Protein AF-A0A954H4N7-F1 (afdb_monomer_lite)

Secondary structure (DSSP, 8-state):
----PPP---HHHHIIIIIHHHH--EEE-S----B-TTT-PBP-EEEETTTTEEEE-GGGTT-TTHHHHHIIIIIIIIIIIHHHHHHHHHHHSSS--TTSTT-HHHHHHHHHHHHHHHHHHHS-HHHHHHHHHHHHT--TTS-EEE-SSEEEEEEETTEEEEEEESSHHHHHHHHHHHHGGGTTT--HHHHHHHHHTSTTEEE-TTS--------------PPP-----------PPPP------------------------

Radius of gyration: 26.86 Å; chains: 1; bounding box: 73×82×56 Å

Sequence (263 aa):
MAGFEAPNDSFDSVYEHLIYPEYEIDLIEDEDLGYDSESGEKIFGRYDPTANEAFIDPCLRNDPRRTFTLWHEVGGHGILQGEHLRQQLAKNGSVSTTATALTPQTEDILEKQANLFAGHAAAPRWLVEGSIQKTFGLSRWQPYQFTGPGRYTFALKSGTLFHYCDTFSEVCLRIAQYIRWRFGQLSFEALSYQVAQSRMVIDMTERPAAPSLLRTEAKANKPVRVGQSVRRVDRSHPSMSASRDRLGVLVPELATTAGYDCN

Structure (mmCIF, N/CA/C/O backbone):
data_AF-A0A954H4N7-F1
#
_entry.id   AF-A0A954H4N7-F1
#
loop_
_atom_site.group_PDB
_atom_site.id
_atom_site.type_symbol
_atom_site.label_atom_id
_atom_site.label_alt_id
_atom_site.label_comp_id
_atom_site.label_asym_id
_atom_site.label_entity_id
_atom_site.label_seq_id
_atom_site.pdbx_PDB_ins_code
_atom_site.Cartn_x
_atom_site.Cartn_y
_atom_site.Cartn_z
_atom_site.occupancy
_atom_site.B_iso_or_equiv
_atom_site.auth_seq_id
_atom_site.auth_comp_id
_atom_site.auth_asym_id
_atom_site.auth_atom_id
_atom_site.pdbx_PDB_model_num
ATOM 1 N N . MET A 1 1 ? -22.468 -30.999 -1.957 1.00 36.84 1 MET A N 1
ATOM 2 C CA . MET A 1 1 ? -22.253 -29.540 -1.991 1.00 36.84 1 MET A CA 1
ATOM 3 C C . MET A 1 1 ? -20.770 -29.338 -2.213 1.00 36.84 1 MET A C 1
ATOM 5 O O . MET A 1 1 ? -20.008 -29.700 -1.328 1.00 36.84 1 MET A O 1
ATOM 9 N N . ALA A 1 2 ? -20.361 -28.909 -3.407 1.00 37.00 2 ALA A N 1
ATOM 10 C CA . ALA A 1 2 ? -18.973 -28.521 -3.633 1.00 37.00 2 ALA A CA 1
ATOM 11 C C . ALA A 1 2 ? -18.707 -27.290 -2.761 1.00 37.00 2 ALA A C 1
ATOM 13 O O . ALA A 1 2 ? -19.474 -26.327 -2.824 1.00 37.00 2 ALA A O 1
ATOM 14 N N . GLY A 1 3 ? -17.715 -27.376 -1.877 1.00 35.91 3 GLY A N 1
ATOM 15 C CA . GLY A 1 3 ? -17.281 -26.233 -1.089 1.00 35.91 3 GLY A CA 1
ATOM 16 C C . GLY A 1 3 ? -16.828 -25.154 -2.056 1.00 35.91 3 GLY A C 1
ATOM 17 O O . GLY A 1 3 ? -15.909 -25.377 -2.835 1.00 35.91 3 GLY A O 1
ATOM 18 N N . PHE A 1 4 ? -17.518 -24.019 -2.053 1.00 34.78 4 PHE A N 1
ATOM 19 C CA . PHE A 1 4 ? -17.018 -22.813 -2.689 1.00 34.78 4 PHE A CA 1
ATOM 20 C C . PHE A 1 4 ? -15.856 -22.355 -1.804 1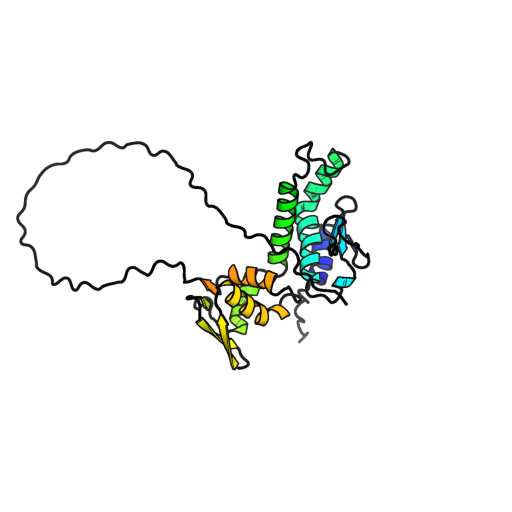.00 34.78 4 PHE A C 1
ATOM 22 O O . PHE A 1 4 ? -16.066 -21.661 -0.809 1.00 34.78 4 PHE A O 1
ATOM 29 N N . GLU A 1 5 ? -14.653 -22.866 -2.072 1.00 43.75 5 GLU A N 1
ATOM 30 C CA . GLU A 1 5 ? -13.442 -22.246 -1.551 1.00 43.75 5 GLU A CA 1
ATOM 31 C C . GLU A 1 5 ? -13.477 -20.820 -2.079 1.00 43.75 5 GLU A C 1
ATOM 33 O O . GLU A 1 5 ? -13.566 -20.601 -3.289 1.00 43.75 5 GLU A O 1
ATOM 38 N N . ALA A 1 6 ? -13.568 -19.851 -1.163 1.00 45.84 6 ALA A N 1
ATOM 39 C CA . ALA A 1 6 ? -13.463 -18.461 -1.558 1.00 45.84 6 ALA A CA 1
ATOM 40 C C . ALA A 1 6 ? -12.172 -18.356 -2.379 1.00 45.84 6 ALA A C 1
ATOM 42 O O . ALA A 1 6 ? -11.153 -18.869 -1.901 1.00 45.84 6 ALA A O 1
ATOM 43 N N . PRO A 1 7 ? -12.217 -17.796 -3.604 1.00 53.09 7 PRO A N 1
ATOM 44 C CA . PRO A 1 7 ? -11.003 -17.587 -4.370 1.00 53.09 7 PRO A CA 1
ATOM 45 C C . PRO A 1 7 ? -9.993 -16.935 -3.433 1.00 53.09 7 PRO A C 1
ATOM 47 O O . PRO A 1 7 ? -10.340 -16.045 -2.652 1.00 53.09 7 PRO A O 1
ATOM 50 N N . ASN A 1 8 ? -8.778 -17.477 -3.413 1.00 60.84 8 ASN A N 1
ATOM 51 C CA . ASN A 1 8 ? -7.696 -16.853 -2.678 1.00 60.84 8 ASN A CA 1
ATOM 52 C C . ASN A 1 8 ? -7.532 -15.480 -3.336 1.00 60.84 8 ASN A C 1
ATOM 54 O O . ASN A 1 8 ? -6.970 -15.388 -4.425 1.00 60.84 8 ASN A O 1
ATOM 58 N N . ASP A 1 9 ? -8.099 -14.436 -2.727 1.00 68.31 9 ASP A N 1
ATOM 59 C CA . ASP A 1 9 ? -8.024 -13.041 -3.176 1.00 68.31 9 ASP A CA 1
ATOM 60 C C . ASP A 1 9 ? -6.592 -12.500 -2.947 1.00 68.31 9 ASP A C 1
ATOM 62 O O . ASP A 1 9 ? -6.389 -11.402 -2.427 1.00 68.31 9 ASP A O 1
ATOM 66 N N . SER A 1 10 ? -5.573 -13.317 -3.237 1.00 85.62 10 SER A N 1
ATOM 67 C CA . SER A 1 10 ? -4.166 -12.949 -3.174 1.00 85.62 10 SER A CA 1
ATOM 68 C C . SER A 1 10 ? -3.783 -12.165 -4.422 1.00 85.62 10 SER A C 1
ATOM 70 O O . SER A 1 10 ? -4.409 -12.297 -5.478 1.00 85.62 10 SER A O 1
ATOM 72 N N . PHE A 1 11 ? -2.717 -11.370 -4.306 1.00 89.94 11 PHE A N 1
ATOM 73 C CA . PHE A 1 11 ? -2.114 -10.723 -5.467 1.00 89.94 11 PHE A CA 1
ATOM 74 C C . PHE A 1 11 ? -1.808 -11.749 -6.564 1.00 89.94 11 PHE A C 1
ATOM 76 O O . PHE A 1 11 ? -2.185 -11.519 -7.702 1.00 89.94 11 PHE A O 1
ATOM 83 N N . ASP A 1 12 ? -1.213 -12.894 -6.214 1.00 91.81 12 ASP A N 1
ATOM 84 C CA . ASP A 1 12 ? -0.779 -13.905 -7.190 1.00 91.81 12 ASP A CA 1
ATOM 85 C C . ASP A 1 12 ? -1.956 -14.417 -8.046 1.00 91.81 12 ASP A C 1
ATOM 87 O O . ASP A 1 12 ? -1.849 -14.539 -9.262 1.00 91.81 12 ASP A O 1
ATOM 91 N N . SER A 1 13 ? -3.125 -14.625 -7.429 1.00 90.75 13 SER A N 1
ATOM 92 C CA . SER A 1 13 ? -4.346 -15.026 -8.137 1.00 90.75 13 SER A CA 1
ATOM 93 C C . SER A 1 13 ? -4.826 -13.945 -9.110 1.00 90.75 13 SER A C 1
ATOM 95 O O . SER A 1 13 ? -5.148 -14.240 -10.262 1.00 90.75 13 SER A O 1
ATOM 97 N N . VAL A 1 14 ? -4.844 -12.683 -8.668 1.00 91.75 14 VAL A N 1
ATOM 98 C CA . VAL A 1 14 ? -5.217 -11.537 -9.513 1.00 91.75 14 VAL A CA 1
ATOM 99 C C . VAL A 1 14 ? -4.209 -11.339 -10.644 1.00 91.75 14 VAL A C 1
ATOM 101 O O . VAL A 1 14 ? -4.604 -11.062 -11.777 1.00 91.75 14 VAL A O 1
ATOM 104 N N . TYR A 1 15 ? -2.924 -11.518 -10.357 1.00 95.25 15 TYR A N 1
ATOM 105 C CA . TYR A 1 15 ? -1.856 -11.404 -11.331 1.00 95.25 15 TYR A CA 1
ATOM 106 C C . TYR A 1 15 ? -2.015 -12.436 -12.446 1.00 95.25 15 TYR A C 1
ATOM 108 O O . TYR A 1 15 ? -2.178 -12.043 -13.599 1.00 95.25 15 TYR A O 1
ATOM 116 N N . GLU A 1 16 ? -2.079 -13.726 -12.111 1.00 95.50 16 GLU A N 1
ATOM 117 C CA . GLU A 1 16 ? -2.137 -14.789 -13.121 1.00 95.50 16 GLU A CA 1
ATOM 118 C C . GLU A 1 16 ? -3.414 -14.761 -13.968 1.00 95.50 16 GLU A C 1
ATOM 120 O O . GLU A 1 16 ? -3.373 -15.048 -15.163 1.00 95.50 16 GLU A O 1
ATOM 125 N N . HIS A 1 17 ? -4.560 -14.416 -13.374 1.00 94.94 17 HIS A N 1
ATOM 126 C CA . HIS A 1 17 ? -5.847 -14.546 -14.062 1.00 94.94 17 HIS A CA 1
ATOM 127 C C . HIS A 1 17 ? -6.339 -13.258 -14.722 1.00 94.94 17 HIS A C 1
ATOM 129 O O . HIS A 1 17 ? -7.196 -13.334 -15.603 1.00 94.94 17 HIS A O 1
ATOM 135 N N . LEU A 1 18 ? -5.868 -12.089 -14.277 1.00 94.56 18 LEU A N 1
ATOM 136 C CA . LEU A 1 18 ? -6.381 -10.796 -14.741 1.00 94.56 18 LEU A CA 1
ATOM 137 C C . LEU A 1 18 ? -5.286 -9.884 -15.286 1.00 94.56 18 LEU A C 1
ATOM 139 O O . LEU A 1 18 ? -5.500 -9.259 -16.319 1.00 94.56 18 LEU A O 1
ATOM 143 N N . ILE A 1 19 ? -4.140 -9.781 -14.608 1.00 95.88 19 ILE A N 1
ATOM 144 C CA . ILE A 1 19 ? -3.098 -8.826 -15.008 1.00 95.88 19 ILE A CA 1
ATOM 145 C C . ILE A 1 19 ? -2.248 -9.394 -16.141 1.00 95.88 19 ILE A C 1
ATOM 147 O O . ILE A 1 19 ? -2.176 -8.786 -17.204 1.00 95.88 19 ILE A O 1
ATOM 151 N N . TYR A 1 20 ? -1.614 -10.548 -15.933 1.00 97.50 20 TYR A N 1
ATOM 152 C CA . TYR A 1 20 ? -0.688 -11.120 -16.906 1.00 97.50 20 TYR A CA 1
ATOM 153 C C . TYR A 1 20 ? -1.329 -11.340 -18.287 1.00 97.50 20 TYR A C 1
ATOM 155 O O . TYR A 1 20 ? -0.743 -10.889 -19.268 1.00 97.50 20 TYR A O 1
ATOM 163 N N . PRO A 1 21 ? -2.550 -11.908 -18.407 1.00 97.81 21 PRO A N 1
ATOM 164 C CA . PRO A 1 21 ? -3.166 -12.133 -19.716 1.00 97.81 21 PRO A CA 1
ATOM 165 C C . PRO A 1 21 ? -3.489 -10.857 -20.505 1.00 97.81 21 PRO A C 1
ATOM 167 O O . PRO A 1 21 ? -3.634 -10.928 -21.721 1.00 97.81 21 PRO A O 1
ATOM 170 N N . GLU A 1 22 ? -3.661 -9.720 -19.826 1.00 97.31 22 GLU A N 1
ATOM 171 C CA . GLU A 1 22 ? -4.039 -8.445 -20.452 1.00 97.31 22 GLU A CA 1
ATOM 172 C C . GLU A 1 22 ? -2.825 -7.544 -20.708 1.00 97.31 22 GLU A C 1
ATOM 174 O O . GLU A 1 22 ? -2.752 -6.875 -21.736 1.00 97.31 22 GLU A O 1
ATOM 179 N N . TYR A 1 23 ? -1.885 -7.497 -19.761 1.00 96.88 23 TYR A N 1
ATOM 180 C CA . TYR A 1 23 ? -0.779 -6.538 -19.771 1.00 96.88 23 TYR A CA 1
ATOM 181 C C . TYR A 1 23 ? 0.577 -7.160 -20.107 1.00 96.88 23 TYR A C 1
ATOM 183 O O . TYR A 1 23 ? 1.519 -6.405 -20.349 1.00 96.88 23 TYR A O 1
ATOM 191 N N . GLU A 1 24 ? 0.682 -8.495 -20.088 1.00 97.50 24 GLU A N 1
ATOM 192 C CA . GLU A 1 24 ? 1.904 -9.256 -20.390 1.00 97.50 24 GLU A CA 1
ATOM 193 C C . GLU A 1 24 ? 3.129 -8.745 -19.603 1.00 97.50 24 GLU A C 1
ATOM 195 O O . GLU A 1 24 ? 4.234 -8.666 -20.133 1.00 97.50 24 GLU A O 1
ATOM 200 N N . ILE A 1 25 ? 2.918 -8.317 -18.348 1.00 97.75 25 ILE A N 1
ATOM 201 C CA . ILE A 1 25 ? 3.989 -7.850 -17.456 1.00 97.75 25 ILE A CA 1
ATOM 202 C C . ILE A 1 25 ? 4.613 -9.069 -16.789 1.00 97.75 25 ILE A C 1
ATOM 204 O O . ILE A 1 25 ? 3.963 -9.685 -15.942 1.00 97.75 25 ILE A O 1
ATOM 208 N N . ASP A 1 26 ? 5.851 -9.403 -17.129 1.00 98.12 26 ASP A N 1
ATOM 209 C CA . ASP A 1 26 ? 6.570 -10.522 -16.520 1.00 98.12 26 ASP A CA 1
ATOM 210 C C . ASP A 1 26 ? 6.996 -10.168 -15.083 1.00 98.12 26 ASP A C 1
ATOM 212 O O . ASP A 1 26 ? 7.524 -9.088 -14.824 1.00 98.12 26 ASP A O 1
ATOM 216 N N . LEU A 1 27 ? 6.732 -11.063 -14.125 1.00 97.75 27 LEU A N 1
ATOM 217 C CA . LEU A 1 27 ? 7.062 -10.878 -12.709 1.00 97.75 27 LEU A CA 1
ATOM 218 C C . LEU A 1 27 ? 8.253 -11.761 -12.311 1.00 97.75 27 LEU A C 1
ATOM 220 O O . LEU A 1 27 ? 8.182 -12.986 -12.402 1.00 97.75 27 LEU A O 1
ATOM 224 N N . ILE A 1 28 ? 9.327 -11.139 -11.822 1.00 97.69 28 ILE A N 1
ATOM 225 C CA . ILE A 1 28 ? 10.598 -11.787 -11.474 1.00 97.69 28 ILE A CA 1
ATOM 226 C C . ILE A 1 28 ? 10.898 -11.548 -9.986 1.00 97.69 28 ILE A C 1
ATOM 228 O O . ILE A 1 28 ? 11.205 -10.433 -9.582 1.00 97.69 28 ILE A O 1
ATOM 232 N N . GLU A 1 29 ? 10.828 -12.588 -9.150 1.00 95.56 29 GLU A N 1
ATOM 233 C CA . GLU A 1 29 ? 10.941 -12.455 -7.676 1.00 95.56 29 GLU A CA 1
ATOM 234 C C . GLU A 1 29 ? 12.269 -12.949 -7.071 1.00 95.56 29 GLU A C 1
ATOM 236 O O . GLU A 1 29 ? 12.441 -12.969 -5.851 1.00 95.56 29 GLU A O 1
ATOM 241 N N . ASP A 1 30 ? 13.202 -13.383 -7.918 1.00 91.94 30 ASP A N 1
ATOM 242 C CA . ASP A 1 30 ? 14.422 -14.087 -7.501 1.00 91.94 30 ASP A CA 1
ATOM 243 C C . ASP A 1 30 ? 15.708 -13.303 -7.813 1.00 91.94 30 ASP A C 1
ATOM 245 O O . ASP A 1 30 ? 16.804 -13.868 -7.815 1.00 91.94 30 ASP A O 1
ATOM 249 N N . GLU A 1 31 ? 15.589 -11.996 -8.061 1.00 92.75 31 GLU A N 1
ATOM 250 C CA . GLU A 1 31 ? 16.713 -11.104 -8.355 1.00 92.75 31 GLU A CA 1
ATOM 251 C C . GLU A 1 31 ? 17.039 -10.220 -7.147 1.00 92.75 31 GLU A C 1
ATOM 253 O O . GLU A 1 31 ? 16.190 -9.474 -6.667 1.00 92.75 31 GLU A O 1
ATOM 258 N N . ASP A 1 32 ? 18.281 -10.287 -6.657 1.00 95.69 32 ASP A N 1
ATOM 259 C CA . ASP A 1 32 ? 18.777 -9.333 -5.662 1.00 95.69 32 ASP A CA 1
ATOM 260 C C . ASP A 1 32 ? 18.955 -7.963 -6.325 1.00 95.69 32 ASP A C 1
ATOM 262 O O . ASP A 1 32 ? 19.851 -7.769 -7.151 1.00 95.69 32 ASP A O 1
ATOM 266 N N . LEU A 1 33 ? 18.104 -7.012 -5.944 1.00 93.56 33 LEU A N 1
ATOM 267 C CA . LEU A 1 33 ? 18.090 -5.668 -6.521 1.00 93.56 33 LEU A CA 1
ATOM 268 C C . LEU A 1 33 ? 19.167 -4.752 -5.925 1.00 93.56 33 LEU A C 1
ATOM 270 O O . LEU A 1 33 ? 19.338 -3.618 -6.372 1.00 93.56 33 LEU A O 1
ATOM 274 N N . GLY A 1 34 ? 19.921 -5.239 -4.937 1.00 95.06 34 GLY A N 1
ATOM 275 C CA . GLY A 1 34 ? 20.982 -4.489 -4.284 1.00 95.06 34 GLY A CA 1
ATOM 276 C C . GLY A 1 34 ? 20.459 -3.354 -3.405 1.00 95.06 34 GLY A C 1
ATOM 277 O O . GLY A 1 34 ? 19.409 -3.461 -2.769 1.00 95.06 34 GLY A O 1
ATOM 278 N N . TYR A 1 35 ? 21.249 -2.288 -3.325 1.00 94.00 35 TYR A N 1
ATOM 279 C CA . TYR A 1 35 ? 20.989 -1.117 -2.496 1.00 94.00 35 TYR A CA 1
ATOM 280 C C . TYR A 1 35 ? 21.107 0.138 -3.351 1.00 94.00 35 TYR A C 1
ATOM 282 O O . TYR A 1 35 ? 21.953 0.206 -4.247 1.00 94.00 35 TYR A O 1
ATOM 290 N N . ASP A 1 36 ? 20.283 1.130 -3.049 1.00 87.44 36 ASP A N 1
ATOM 291 C CA . ASP A 1 36 ? 20.365 2.444 -3.656 1.00 87.44 36 ASP A CA 1
ATOM 292 C C . ASP A 1 36 ? 21.712 3.093 -3.309 1.00 87.44 36 ASP A C 1
ATOM 294 O O . ASP A 1 36 ? 22.139 3.125 -2.152 1.00 87.44 36 ASP A O 1
ATOM 298 N N . SER A 1 37 ? 22.422 3.582 -4.325 1.00 86.31 37 SER A N 1
ATOM 299 C CA . SER A 1 37 ? 23.802 4.046 -4.159 1.00 86.31 37 SER A CA 1
ATOM 300 C C . SER A 1 37 ? 23.928 5.363 -3.394 1.00 86.31 37 SER A C 1
ATOM 302 O O . SER A 1 37 ? 25.016 5.665 -2.902 1.00 86.31 37 SER A O 1
ATOM 304 N N . GLU A 1 38 ? 22.858 6.158 -3.323 1.00 83.75 38 GLU A N 1
ATOM 305 C CA . GLU A 1 38 ? 22.876 7.477 -2.686 1.00 83.75 38 GLU A CA 1
ATOM 306 C C . GLU A 1 38 ? 22.433 7.403 -1.222 1.00 83.75 38 GLU A C 1
ATOM 308 O O . GLU A 1 38 ? 23.094 7.952 -0.339 1.00 83.75 38 GLU A O 1
ATOM 313 N N . SER A 1 39 ? 21.334 6.698 -0.963 1.00 85.44 39 SER A N 1
ATOM 314 C CA . SER A 1 39 ? 20.737 6.528 0.364 1.00 85.44 39 SER A CA 1
ATOM 315 C C . SER A 1 39 ? 21.305 5.333 1.135 1.00 85.44 39 SER A C 1
ATOM 317 O O . SER A 1 39 ? 21.285 5.328 2.366 1.00 85.44 39 SER A O 1
ATOM 319 N N . GLY A 1 40 ? 21.834 4.325 0.433 1.00 92.25 40 GLY A N 1
ATOM 320 C CA . GLY A 1 40 ? 22.236 3.046 1.018 1.00 92.25 40 GLY A CA 1
ATOM 321 C C . GLY A 1 40 ? 21.055 2.148 1.399 1.00 92.25 40 GLY A C 1
ATOM 322 O O . GLY A 1 40 ? 21.253 1.150 2.094 1.00 92.25 40 GLY A O 1
ATOM 323 N N . GLU A 1 41 ? 19.832 2.489 0.990 1.00 87.81 41 GLU A N 1
ATOM 324 C CA . GLU A 1 41 ? 18.629 1.731 1.325 1.00 87.81 41 GLU A CA 1
ATOM 325 C C . GLU A 1 41 ? 18.447 0.513 0.420 1.00 87.81 41 GLU A C 1
ATOM 327 O O . GLU A 1 41 ? 18.840 0.506 -0.744 1.00 87.81 41 GLU A O 1
ATOM 332 N N . LYS A 1 42 ? 17.852 -0.554 0.961 1.00 93.06 42 LYS A N 1
ATOM 333 C CA . LYS A 1 42 ? 17.573 -1.774 0.197 1.00 93.06 42 LYS A CA 1
ATOM 334 C C . LYS A 1 42 ? 16.506 -1.486 -0.864 1.00 93.06 42 LYS A C 1
ATOM 336 O O . LYS A 1 42 ? 15.433 -0.988 -0.526 1.00 93.06 42 LYS A O 1
ATOM 341 N N . ILE A 1 43 ? 16.771 -1.862 -2.115 1.00 92.00 43 ILE A N 1
ATOM 342 C CA . ILE A 1 43 ? 15.777 -1.789 -3.191 1.00 92.00 43 ILE A CA 1
ATOM 343 C C . ILE A 1 43 ? 14.893 -3.033 -3.098 1.00 92.00 43 ILE A C 1
ATOM 345 O O . ILE A 1 43 ? 15.387 -4.159 -3.105 1.00 92.00 43 ILE A O 1
ATOM 349 N N . PHE A 1 44 ? 13.584 -2.829 -2.960 1.00 94.19 44 PHE A N 1
ATOM 350 C CA . PHE A 1 44 ? 12.617 -3.917 -2.776 1.00 94.19 44 PHE A CA 1
ATOM 351 C C . PHE A 1 44 ? 11.872 -4.302 -4.051 1.00 94.19 44 PHE A C 1
ATOM 353 O O . PHE A 1 44 ? 11.423 -5.441 -4.172 1.00 94.19 44 PHE A O 1
ATOM 360 N N . GLY A 1 45 ? 11.722 -3.355 -4.970 1.00 94.94 45 GLY A N 1
ATOM 361 C CA . GLY A 1 45 ? 11.043 -3.531 -6.239 1.00 94.94 45 GLY A CA 1
ATOM 362 C C . GLY A 1 45 ? 11.658 -2.621 -7.292 1.00 94.94 45 GLY A C 1
ATOM 363 O O . GLY A 1 45 ? 12.305 -1.625 -6.961 1.00 94.94 45 GLY A O 1
ATOM 364 N N . ARG A 1 46 ? 11.524 -3.017 -8.554 1.00 95.81 46 ARG A N 1
ATOM 365 C CA . ARG A 1 46 ? 11.906 -2.211 -9.713 1.00 95.81 46 ARG A CA 1
ATOM 366 C C . ARG A 1 46 ? 11.026 -2.606 -10.885 1.00 95.81 46 ARG A C 1
ATOM 368 O O . ARG A 1 46 ? 10.845 -3.794 -11.130 1.00 95.81 46 ARG A O 1
ATOM 375 N N . TYR A 1 47 ? 10.590 -1.643 -11.678 1.00 96.38 47 TYR A N 1
ATOM 376 C CA . TYR A 1 47 ? 9.926 -1.908 -12.948 1.00 96.38 47 TYR A CA 1
ATOM 377 C C . TYR A 1 47 ? 10.812 -1.499 -14.131 1.00 96.38 47 TYR A C 1
ATOM 379 O O . TYR A 1 47 ? 11.260 -0.354 -14.206 1.00 96.38 47 TYR A O 1
ATOM 387 N N . ASP A 1 48 ? 11.060 -2.425 -15.063 1.00 94.44 48 ASP A N 1
ATOM 388 C CA . ASP A 1 48 ? 11.689 -2.133 -16.352 1.00 94.44 48 ASP A CA 1
ATOM 389 C C . ASP A 1 48 ? 10.614 -1.969 -17.441 1.00 94.44 48 ASP A C 1
ATOM 391 O O . ASP A 1 48 ? 10.117 -2.955 -17.997 1.00 94.44 48 ASP A O 1
ATOM 395 N N . PRO A 1 49 ? 10.269 -0.727 -17.820 1.00 93.19 49 PRO A N 1
ATOM 396 C CA . PRO A 1 49 ? 9.321 -0.485 -18.900 1.00 93.19 49 PRO A CA 1
ATOM 397 C C . PRO A 1 49 ? 9.801 -0.994 -20.268 1.00 93.19 49 PRO A C 1
ATOM 399 O O . PRO A 1 49 ? 8.967 -1.190 -21.145 1.00 93.19 49 PRO A O 1
ATOM 402 N N . THR A 1 50 ? 11.105 -1.186 -20.489 1.00 92.06 50 THR A N 1
ATOM 403 C CA . THR A 1 50 ? 11.651 -1.641 -21.779 1.00 92.06 50 THR A CA 1
ATOM 404 C C . THR A 1 50 ? 11.336 -3.108 -22.022 1.00 92.06 50 THR A C 1
ATOM 406 O O . THR A 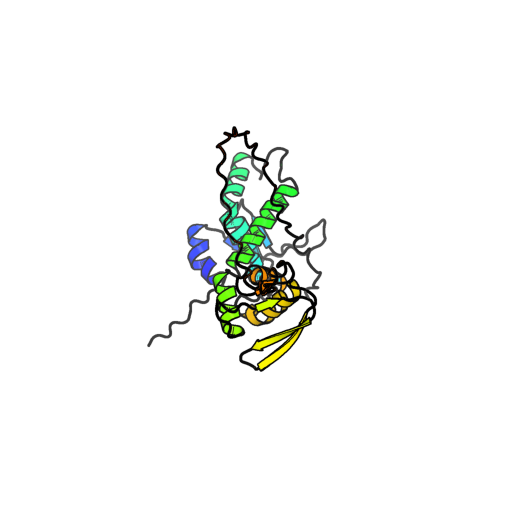1 50 ? 10.851 -3.456 -23.099 1.00 92.06 50 THR A O 1
ATOM 409 N N . ALA A 1 51 ? 11.606 -3.948 -21.023 1.00 95.44 51 ALA A N 1
ATOM 410 C CA . ALA A 1 51 ? 11.308 -5.374 -21.056 1.00 95.44 51 ALA A CA 1
ATOM 411 C C . ALA A 1 51 ? 9.856 -5.688 -20.659 1.00 95.44 51 ALA A C 1
ATOM 413 O O . ALA A 1 51 ? 9.386 -6.787 -20.922 1.00 95.44 51 ALA A O 1
ATOM 414 N N . ASN A 1 52 ? 9.131 -4.710 -20.100 1.00 96.69 52 ASN A N 1
ATOM 415 C CA . ASN A 1 52 ? 7.817 -4.907 -19.483 1.00 96.69 52 ASN A CA 1
ATOM 416 C C . ASN A 1 52 ? 7.888 -5.884 -18.297 1.00 96.69 52 ASN A C 1
ATOM 418 O O . ASN A 1 52 ? 6.998 -6.706 -18.099 1.00 96.69 52 ASN A O 1
ATOM 422 N N . GLU A 1 53 ? 8.957 -5.779 -17.510 1.00 97.62 53 GLU A N 1
ATOM 423 C CA . GLU A 1 53 ? 9.276 -6.687 -16.410 1.00 97.62 53 GLU A CA 1
ATOM 424 C C . GLU A 1 53 ? 9.166 -5.954 -15.069 1.00 97.62 53 GLU A C 1
ATOM 426 O O . GLU A 1 53 ? 9.654 -4.834 -14.907 1.00 97.62 53 GLU A O 1
ATOM 431 N N . ALA A 1 54 ? 8.533 -6.587 -14.087 1.00 97.44 54 ALA A N 1
ATOM 432 C CA . ALA A 1 54 ? 8.521 -6.151 -12.699 1.00 97.44 54 ALA A CA 1
ATOM 433 C C . ALA A 1 54 ? 9.399 -7.089 -11.870 1.00 97.44 54 ALA A C 1
ATOM 435 O O . ALA A 1 54 ? 9.197 -8.302 -11.858 1.00 97.44 54 ALA A O 1
ATOM 436 N N . PHE A 1 55 ? 10.345 -6.517 -11.140 1.00 97.19 55 PHE A N 1
ATOM 437 C CA . PHE A 1 55 ? 11.272 -7.238 -10.288 1.00 97.19 55 PHE A CA 1
ATOM 438 C C . PHE A 1 55 ? 10.920 -7.015 -8.824 1.00 97.19 55 PHE A C 1
ATOM 440 O O . PHE A 1 55 ? 10.630 -5.889 -8.420 1.00 97.19 55 PHE A O 1
ATOM 447 N N . ILE A 1 56 ? 10.994 -8.073 -8.024 1.00 96.62 56 ILE A N 1
ATOM 448 C CA . ILE A 1 56 ? 10.794 -8.046 -6.576 1.00 96.62 56 ILE A CA 1
ATOM 449 C C . ILE A 1 56 ? 11.994 -8.708 -5.919 1.00 96.62 56 ILE A C 1
ATOM 451 O O . ILE A 1 56 ? 12.395 -9.803 -6.305 1.00 96.62 56 ILE A O 1
ATOM 455 N N . ASP A 1 57 ? 12.548 -8.054 -4.904 1.00 96.31 57 ASP A N 1
ATOM 456 C CA . ASP A 1 57 ? 13.699 -8.593 -4.195 1.00 96.31 57 ASP A CA 1
ATOM 457 C C . ASP A 1 57 ? 13.318 -9.854 -3.383 1.00 96.31 57 ASP A C 1
ATOM 459 O O . ASP A 1 57 ? 12.310 -9.850 -2.657 1.00 96.31 57 ASP A O 1
ATOM 463 N N . PRO A 1 58 ? 14.131 -10.927 -3.422 1.00 96.88 58 PRO A N 1
ATOM 464 C CA . PRO A 1 58 ? 13.817 -12.198 -2.775 1.00 96.88 58 PRO A CA 1
ATOM 465 C C . PRO A 1 58 ? 13.696 -12.103 -1.250 1.00 96.88 58 PRO A C 1
ATOM 467 O O . PRO A 1 58 ? 13.058 -12.971 -0.639 1.00 96.88 58 PRO A O 1
ATOM 470 N N . CYS A 1 59 ? 14.241 -11.058 -0.607 1.00 95.31 59 CYS A N 1
ATOM 471 C CA . CYS A 1 59 ? 14.045 -10.840 0.830 1.00 95.31 59 CYS A CA 1
ATOM 472 C C . CYS A 1 59 ? 12.563 -10.657 1.208 1.00 95.31 59 CYS A C 1
ATOM 474 O O . CYS A 1 59 ? 12.192 -10.872 2.363 1.00 95.31 59 CYS A O 1
ATOM 476 N N . LEU A 1 60 ? 11.694 -10.335 0.239 1.00 91.50 60 LEU A N 1
ATOM 477 C CA . LEU A 1 60 ? 10.270 -10.135 0.467 1.00 91.50 60 LEU A CA 1
ATOM 478 C C . LEU A 1 60 ? 9.418 -11.409 0.414 1.00 91.50 60 LEU A C 1
ATOM 480 O O . LEU A 1 60 ? 8.242 -11.344 0.755 1.00 91.50 60 LEU A O 1
ATOM 484 N N . ARG A 1 61 ? 9.950 -12.586 0.057 1.00 91.06 61 ARG A N 1
ATOM 485 C CA . ARG A 1 61 ? 9.130 -13.795 -0.202 1.00 91.06 61 ARG A CA 1
ATOM 486 C C . ARG A 1 61 ? 8.142 -14.167 0.919 1.00 91.06 61 ARG A C 1
ATOM 488 O O . ARG A 1 61 ? 7.057 -14.668 0.644 1.00 91.06 61 ARG A O 1
ATOM 495 N N . ASN A 1 62 ? 8.496 -13.902 2.176 1.00 86.88 62 ASN A N 1
ATOM 496 C CA . ASN A 1 62 ? 7.626 -14.112 3.341 1.00 86.88 62 ASN A CA 1
ATOM 497 C C . ASN A 1 62 ? 7.366 -12.818 4.128 1.00 86.88 62 ASN A C 1
ATOM 499 O O . ASN A 1 62 ? 6.963 -12.860 5.293 1.00 86.88 62 ASN A O 1
ATOM 503 N N . ASP A 1 63 ? 7.625 -11.670 3.509 1.00 87.44 63 ASP A N 1
ATOM 504 C CA . ASP A 1 63 ? 7.524 -10.372 4.149 1.00 87.44 63 ASP A CA 1
ATOM 505 C C . ASP A 1 63 ? 6.131 -9.745 3.925 1.00 87.44 63 ASP A C 1
ATOM 507 O O . ASP A 1 63 ? 5.644 -9.683 2.793 1.00 87.44 63 ASP A O 1
ATOM 511 N N . PRO A 1 64 ? 5.493 -9.224 4.988 1.00 81.62 64 PRO A N 1
ATOM 512 C CA . PRO A 1 64 ? 4.352 -8.303 4.950 1.00 81.62 64 PRO A CA 1
ATOM 513 C C . PRO A 1 64 ? 4.292 -7.288 3.798 1.00 81.62 64 PRO A C 1
ATOM 515 O O . PRO A 1 64 ? 3.213 -6.961 3.298 1.00 81.62 64 PRO A O 1
ATOM 518 N N . ARG A 1 65 ? 5.446 -6.755 3.401 1.00 85.62 65 ARG A N 1
ATOM 519 C CA . ARG A 1 65 ? 5.593 -5.707 2.391 1.00 85.62 65 ARG A CA 1
ATOM 520 C C . ARG A 1 65 ? 5.425 -6.236 0.970 1.00 85.62 65 ARG A C 1
ATOM 522 O O . ARG A 1 65 ? 5.015 -5.456 0.117 1.00 85.62 65 ARG A O 1
ATOM 529 N N . ARG A 1 66 ? 5.622 -7.541 0.725 1.00 90.62 66 ARG A N 1
ATOM 530 C CA . ARG A 1 66 ? 5.567 -8.156 -0.616 1.00 90.62 66 ARG A CA 1
ATOM 531 C C . ARG A 1 66 ? 4.322 -7.760 -1.393 1.00 90.62 66 ARG A C 1
ATOM 533 O O . ARG A 1 66 ? 4.424 -7.269 -2.506 1.00 90.62 66 ARG A O 1
ATOM 540 N N . THR A 1 67 ? 3.145 -7.927 -0.790 1.00 90.31 67 THR A N 1
ATOM 541 C CA . THR A 1 67 ? 1.864 -7.624 -1.448 1.00 90.31 67 THR A CA 1
ATOM 542 C C . THR A 1 67 ? 1.777 -6.162 -1.888 1.00 90.31 67 THR A C 1
ATOM 544 O O . THR A 1 67 ? 1.243 -5.872 -2.954 1.00 90.31 67 THR A O 1
ATOM 547 N N . PHE A 1 68 ? 2.284 -5.235 -1.070 1.00 90.19 68 PHE A N 1
ATOM 548 C CA . PHE A 1 68 ? 2.296 -3.817 -1.420 1.00 90.19 68 PHE A CA 1
ATOM 549 C C . PHE A 1 68 ? 3.266 -3.547 -2.567 1.00 90.19 68 PHE A C 1
ATOM 551 O O . PHE A 1 68 ? 2.868 -2.921 -3.542 1.00 90.19 68 PHE A O 1
ATOM 558 N N . THR A 1 69 ? 4.498 -4.053 -2.467 1.00 92.50 69 THR A N 1
ATOM 559 C CA . THR A 1 69 ? 5.534 -3.885 -3.493 1.00 92.50 69 THR A CA 1
ATOM 560 C C . THR A 1 69 ? 5.076 -4.451 -4.835 1.00 92.50 69 THR A C 1
ATOM 562 O O . THR A 1 69 ? 5.177 -3.779 -5.848 1.00 92.50 69 THR A O 1
ATOM 565 N N . LEU A 1 70 ? 4.441 -5.624 -4.845 1.00 95.00 70 LEU A N 1
ATOM 566 C CA . LEU A 1 70 ? 3.856 -6.209 -6.052 1.00 95.00 70 LEU A CA 1
ATOM 567 C C . LEU A 1 70 ? 2.817 -5.295 -6.707 1.00 95.00 70 LEU A C 1
ATOM 569 O O . LEU A 1 70 ? 2.875 -5.037 -7.907 1.00 95.00 70 LEU A O 1
ATOM 573 N N . TRP A 1 71 ? 1.878 -4.762 -5.924 1.00 95.31 71 TRP A N 1
ATOM 574 C CA . TRP A 1 71 ? 0.904 -3.807 -6.445 1.00 95.31 71 TRP A CA 1
ATOM 575 C C . TRP A 1 71 ? 1.535 -2.477 -6.875 1.00 95.31 71 TRP A C 1
ATOM 577 O O . TRP A 1 71 ? 1.002 -1.833 -7.778 1.00 95.31 71 TRP A O 1
ATOM 587 N N . HIS A 1 72 ? 2.633 -2.065 -6.245 1.00 94.31 72 HIS A N 1
ATOM 588 C CA . HIS A 1 72 ? 3.377 -0.858 -6.587 1.00 94.31 72 HIS A CA 1
ATOM 589 C C . HIS A 1 72 ? 4.072 -1.014 -7.944 1.00 94.31 72 HIS A C 1
ATOM 591 O O . HIS A 1 72 ? 3.776 -0.247 -8.859 1.00 94.31 72 HIS A O 1
ATOM 597 N N . GLU A 1 73 ? 4.886 -2.056 -8.116 1.00 96.88 73 GLU A N 1
ATOM 598 C CA . GLU A 1 73 ? 5.621 -2.295 -9.360 1.00 96.88 73 GLU A CA 1
ATOM 599 C C . GLU A 1 73 ? 4.681 -2.682 -10.502 1.00 96.88 73 GLU A C 1
ATOM 601 O O . GLU A 1 73 ? 4.601 -2.004 -11.525 1.00 96.88 73 GLU A O 1
ATOM 606 N N . VAL A 1 74 ? 3.900 -3.750 -10.323 1.00 97.69 74 VAL A N 1
ATOM 607 C CA . VAL A 1 74 ? 3.057 -4.287 -11.397 1.00 97.69 74 VAL A CA 1
ATOM 608 C C . VAL A 1 74 ? 1.857 -3.379 -11.639 1.00 97.69 74 VAL A C 1
ATOM 610 O O . VAL A 1 74 ? 1.538 -3.042 -12.775 1.00 97.69 74 VAL A O 1
ATOM 613 N N . GLY A 1 75 ? 1.165 -2.971 -10.577 1.00 96.25 75 GLY A N 1
ATOM 614 C CA . GLY A 1 75 ? -0.052 -2.172 -10.694 1.00 96.25 75 GLY A CA 1
ATOM 615 C C . GLY A 1 75 ? 0.211 -0.687 -10.946 1.00 96.25 75 GLY A C 1
ATOM 616 O O . GLY A 1 75 ? -0.397 -0.085 -11.832 1.00 96.25 75 GLY A O 1
ATOM 617 N N . GLY A 1 76 ? 1.113 -0.092 -10.169 1.00 95.00 76 GLY A N 1
ATOM 618 C CA . GLY A 1 76 ? 1.475 1.318 -10.275 1.00 95.00 76 GLY A CA 1
ATOM 619 C C . GLY A 1 76 ? 2.316 1.603 -11.515 1.00 95.00 76 GLY A C 1
ATOM 620 O O . GLY A 1 76 ? 1.878 2.338 -12.402 1.00 95.00 76 GLY A O 1
ATOM 621 N N . HIS A 1 77 ? 3.504 1.013 -11.607 1.00 95.25 77 HIS A N 1
ATOM 622 C CA . HIS A 1 77 ? 4.400 1.292 -12.728 1.00 95.25 77 HIS A CA 1
ATOM 623 C C . HIS A 1 77 ? 4.018 0.538 -14.002 1.00 95.25 77 HIS A C 1
ATOM 625 O O . HIS A 1 77 ? 4.006 1.140 -15.074 1.00 95.25 77 HIS A O 1
ATOM 631 N N . GLY A 1 78 ? 3.622 -0.729 -13.901 1.00 96.69 78 GLY A N 1
ATOM 632 C CA . GLY A 1 78 ? 3.234 -1.544 -15.052 1.00 96.69 78 GLY A CA 1
ATOM 633 C C . GLY A 1 78 ? 1.888 -1.156 -15.667 1.00 96.69 78 GLY A C 1
ATOM 634 O O . GLY A 1 78 ? 1.827 -0.674 -16.799 1.00 96.69 78 GLY A O 1
ATOM 635 N N . ILE A 1 79 ? 0.793 -1.339 -14.928 1.00 96.94 79 ILE A N 1
ATOM 636 C CA . ILE A 1 79 ? -0.571 -1.132 -15.442 1.00 96.94 79 ILE A CA 1
ATOM 637 C C . ILE A 1 79 ? -0.886 0.355 -15.619 1.00 96.94 79 ILE A C 1
ATOM 639 O O . ILE A 1 79 ? -1.327 0.777 -16.690 1.00 96.94 79 ILE A O 1
ATOM 643 N N . LEU A 1 80 ? -0.710 1.157 -14.564 1.00 95.81 80 LEU A N 1
ATOM 644 C CA . LEU A 1 80 ? -1.146 2.554 -14.573 1.00 95.81 80 LEU A CA 1
ATOM 645 C C . LEU A 1 80 ? -0.218 3.440 -15.418 1.00 95.81 80 LEU A C 1
ATOM 647 O O . LEU A 1 80 ? -0.704 4.329 -16.120 1.00 95.81 80 LEU A O 1
ATOM 651 N N . GLN A 1 81 ? 1.097 3.219 -15.353 1.00 94.62 81 GLN A N 1
ATOM 652 C CA . GLN A 1 81 ? 2.091 4.102 -15.978 1.00 94.62 81 GLN A CA 1
ATOM 653 C C . GLN A 1 81 ? 2.795 3.483 -17.196 1.00 94.62 81 GLN A C 1
ATOM 655 O O . GLN A 1 81 ? 3.331 4.226 -18.022 1.00 94.62 81 GLN A O 1
ATOM 660 N N . GLY A 1 82 ? 2.777 2.157 -17.356 1.00 93.62 82 GLY A N 1
ATOM 661 C CA . GLY A 1 82 ? 3.707 1.447 -18.236 1.00 93.62 82 GLY A CA 1
ATOM 662 C C . GLY A 1 82 ? 3.579 1.837 -19.700 1.00 93.62 82 GLY A C 1
ATOM 663 O O . GLY A 1 82 ? 4.587 2.070 -20.361 1.00 93.62 82 GLY A O 1
ATOM 664 N N . GLU A 1 83 ? 2.354 2.020 -20.198 1.00 94.44 83 GLU A N 1
ATOM 665 C CA . GLU A 1 83 ? 2.137 2.455 -21.583 1.00 94.44 83 GLU A CA 1
ATOM 666 C C . GLU A 1 83 ? 2.714 3.850 -21.847 1.00 94.44 83 GLU A C 1
ATOM 668 O O . GLU A 1 83 ? 3.348 4.088 -22.874 1.00 94.44 83 GLU A O 1
ATOM 673 N N . HIS A 1 84 ? 2.559 4.773 -20.895 1.00 92.00 84 HIS A N 1
ATOM 674 C CA . HIS A 1 84 ? 3.159 6.096 -21.007 1.00 92.00 84 HIS A CA 1
ATOM 675 C C . HIS A 1 84 ? 4.690 6.011 -21.024 1.00 92.00 84 HIS A C 1
ATOM 677 O O . HIS A 1 84 ? 5.324 6.619 -21.889 1.00 92.00 84 HIS A O 1
ATOM 683 N N . LEU A 1 85 ? 5.280 5.235 -20.110 1.00 89.81 85 LEU A N 1
ATOM 684 C CA . LEU A 1 85 ? 6.731 5.056 -20.003 1.00 89.81 85 LEU A CA 1
ATOM 685 C C . LEU A 1 85 ? 7.319 4.432 -21.279 1.00 89.81 85 LEU A C 1
ATOM 687 O O . LEU A 1 85 ? 8.277 4.969 -21.841 1.00 89.81 85 LEU A O 1
ATOM 691 N N . ARG A 1 86 ? 6.690 3.372 -21.804 1.00 91.88 86 ARG A N 1
ATOM 692 C CA . ARG A 1 86 ? 7.076 2.718 -23.065 1.00 91.88 86 ARG A CA 1
ATOM 693 C C . ARG A 1 86 ? 7.002 3.660 -24.259 1.00 91.88 86 ARG A C 1
ATOM 695 O O . ARG A 1 86 ? 7.928 3.709 -25.067 1.00 91.88 86 ARG A O 1
ATOM 702 N N . GLN A 1 87 ? 5.944 4.465 -24.365 1.00 90.50 87 GLN A N 1
ATOM 703 C CA . GLN A 1 87 ? 5.827 5.455 -25.438 1.00 90.50 87 GLN A CA 1
ATOM 704 C C . GLN A 1 87 ? 6.918 6.530 -25.374 1.00 90.50 87 GLN A C 1
ATOM 706 O O . GLN A 1 87 ? 7.372 6.989 -26.424 1.00 90.50 87 GLN A O 1
ATOM 711 N N . GLN A 1 88 ? 7.336 6.953 -24.176 1.00 85.88 88 GLN A N 1
ATOM 712 C CA . GLN A 1 88 ? 8.445 7.902 -24.023 1.00 85.88 88 GLN A CA 1
ATOM 713 C C . GLN A 1 88 ? 9.777 7.275 -24.445 1.00 85.88 88 GLN A C 1
ATOM 715 O O . GLN A 1 88 ? 10.518 7.891 -25.213 1.00 85.88 88 GLN A O 1
ATOM 720 N N . LEU A 1 89 ? 10.030 6.031 -24.025 1.00 86.50 89 LEU A N 1
ATOM 721 C CA . LEU A 1 89 ? 11.205 5.252 -24.425 1.00 86.50 89 LEU A CA 1
ATOM 722 C C . LEU A 1 89 ? 11.295 5.072 -25.937 1.00 86.50 89 LEU A C 1
ATOM 724 O O . LEU A 1 89 ? 12.322 5.386 -26.533 1.00 86.50 89 LEU A O 1
ATOM 728 N N . ALA A 1 90 ? 10.205 4.646 -26.575 1.00 87.44 90 ALA A N 1
ATOM 729 C CA . ALA A 1 90 ? 10.166 4.430 -28.018 1.00 87.44 90 ALA A CA 1
ATOM 730 C C . ALA A 1 90 ? 10.414 5.721 -28.814 1.00 87.44 90 ALA A C 1
ATOM 732 O O . ALA A 1 90 ? 11.052 5.692 -29.866 1.00 87.44 90 ALA A O 1
ATOM 733 N N . LYS A 1 91 ? 9.918 6.865 -28.323 1.00 85.94 91 LYS A N 1
ATOM 734 C CA . LYS A 1 91 ? 10.094 8.159 -28.999 1.00 85.94 91 LYS A CA 1
ATOM 735 C C . LYS A 1 91 ? 11.516 8.683 -28.897 1.00 85.94 91 LYS A C 1
ATOM 737 O O . LYS A 1 91 ? 11.992 9.299 -29.847 1.00 85.94 91 LYS A O 1
ATOM 742 N N . ASN A 1 92 ? 12.172 8.467 -27.762 1.00 81.25 92 ASN A N 1
ATOM 743 C CA . ASN A 1 92 ? 13.375 9.218 -27.436 1.00 81.25 92 ASN A CA 1
ATOM 744 C C . ASN A 1 92 ? 14.612 8.359 -27.136 1.00 81.25 92 ASN A C 1
ATOM 746 O O . ASN A 1 92 ? 15.668 8.915 -26.848 1.00 81.25 92 ASN A O 1
ATOM 750 N N . GLY A 1 93 ? 14.505 7.027 -27.194 1.00 77.81 93 GLY A N 1
ATOM 751 C CA . GLY A 1 93 ? 15.596 6.082 -26.902 1.00 77.81 93 GLY A CA 1
ATOM 752 C C . GLY A 1 93 ? 15.988 5.999 -25.421 1.00 77.81 93 GLY A C 1
ATOM 753 O O . GLY A 1 93 ? 16.810 5.177 -25.034 1.00 77.81 93 GLY A O 1
ATOM 754 N N . SER A 1 94 ? 15.389 6.842 -24.593 1.00 72.19 94 SER A N 1
ATOM 755 C CA . SER A 1 94 ? 15.390 6.824 -23.138 1.00 72.19 94 SER A CA 1
ATOM 756 C C . SER A 1 94 ? 14.008 7.294 -22.688 1.00 72.19 94 SER A C 1
ATOM 758 O O . SER A 1 94 ? 13.236 7.796 -23.515 1.00 72.19 94 SER A O 1
ATOM 760 N N . VAL A 1 95 ? 13.672 7.182 -21.399 1.00 61.47 95 VAL A N 1
ATOM 761 C CA . VAL A 1 95 ? 12.543 7.938 -20.830 1.00 61.47 95 VAL A CA 1
ATOM 762 C C . VAL A 1 95 ? 12.926 9.429 -20.881 1.00 61.47 95 VAL A C 1
ATOM 764 O O . VAL A 1 95 ? 13.293 10.046 -19.889 1.00 61.47 95 VAL A O 1
ATOM 767 N N . SER A 1 96 ? 12.951 10.015 -22.081 1.00 44.84 96 SER A N 1
ATOM 768 C CA . SER A 1 96 ? 13.335 11.401 -22.297 1.00 44.84 96 SER A CA 1
ATOM 769 C C . SER A 1 96 ? 12.088 12.243 -22.194 1.00 44.84 96 SER A C 1
ATOM 771 O O . SER A 1 96 ? 11.197 12.213 -23.036 1.00 44.84 96 SER A O 1
ATOM 773 N N . THR A 1 97 ? 12.059 13.052 -21.163 1.00 50.66 97 THR A N 1
ATOM 774 C CA . THR A 1 97 ? 11.157 14.185 -21.022 1.00 50.66 97 THR A CA 1
ATOM 775 C C . THR A 1 97 ? 11.951 15.491 -21.212 1.00 50.66 97 THR A C 1
ATOM 777 O O . THR A 1 97 ? 11.834 16.414 -20.429 1.00 50.66 97 THR A O 1
ATOM 780 N N . THR A 1 98 ? 12.850 15.578 -22.211 1.00 34.91 98 THR A N 1
ATOM 781 C CA . THR A 1 98 ? 13.614 16.786 -22.651 1.00 34.91 98 THR A CA 1
ATOM 782 C C . THR A 1 98 ? 13.855 17.893 -21.603 1.00 34.91 98 THR A C 1
ATOM 784 O O . THR A 1 98 ? 12.999 18.763 -21.454 1.00 34.91 98 THR A O 1
ATOM 787 N N . ALA A 1 99 ? 15.007 17.904 -20.902 1.00 35.12 99 ALA A N 1
ATOM 788 C CA . ALA A 1 99 ? 15.471 18.884 -19.873 1.00 35.12 99 ALA A CA 1
ATOM 789 C C . ALA A 1 99 ? 14.524 19.156 -18.671 1.00 35.12 99 ALA A C 1
ATOM 791 O O . ALA A 1 99 ? 14.927 19.677 -17.637 1.00 35.12 99 ALA A O 1
ATOM 792 N N . THR A 1 100 ? 13.291 18.692 -18.812 1.00 44.25 100 THR A N 1
ATOM 793 C CA . THR A 1 100 ? 12.109 18.598 -17.950 1.00 44.25 100 THR A CA 1
ATOM 794 C C . THR A 1 100 ? 11.937 17.106 -17.541 1.00 44.25 100 THR A C 1
ATOM 796 O O . THR A 1 100 ? 10.845 16.605 -17.290 1.00 44.25 100 THR A O 1
ATOM 799 N N . ALA A 1 101 ? 13.116 16.470 -17.533 1.00 44.12 101 ALA A N 1
ATOM 800 C CA . ALA A 1 101 ? 13.683 15.123 -17.559 1.00 44.12 101 ALA A CA 1
ATOM 801 C C . ALA A 1 101 ? 13.370 14.054 -16.523 1.00 44.12 101 ALA A C 1
ATOM 803 O O . ALA A 1 101 ? 14.344 13.431 -16.139 1.00 44.12 101 ALA A O 1
ATOM 804 N N . LEU A 1 102 ? 12.149 13.926 -15.997 1.00 51.09 102 LEU A N 1
ATOM 805 C CA . LEU A 1 102 ? 11.927 13.508 -14.608 1.00 51.09 102 LEU A CA 1
ATOM 806 C C . LEU A 1 102 ? 12.691 14.484 -13.722 1.00 51.09 102 LEU A C 1
ATOM 808 O O . LEU A 1 102 ? 13.752 14.206 -13.176 1.00 51.09 102 LEU A O 1
ATOM 812 N N . THR A 1 103 ? 12.157 15.704 -13.609 1.00 58.34 103 THR A N 1
ATOM 813 C CA . THR A 1 103 ? 12.515 16.488 -12.427 1.00 58.34 103 THR A CA 1
ATOM 814 C C . THR A 1 103 ? 12.317 15.574 -11.212 1.00 58.34 103 THR A C 1
ATOM 816 O O . THR A 1 103 ? 11.373 14.780 -11.245 1.00 58.34 103 THR A O 1
ATOM 819 N N . PRO A 1 104 ? 13.116 15.687 -10.140 1.00 68.06 104 PRO A N 1
ATOM 820 C CA . PRO A 1 104 ? 12.857 14.927 -8.914 1.00 68.06 104 PRO A CA 1
ATOM 821 C C . PRO A 1 104 ? 11.377 15.004 -8.495 1.00 68.06 104 PRO A C 1
ATOM 823 O O . PRO A 1 104 ? 10.777 14.038 -8.064 1.00 68.06 104 PRO A O 1
ATOM 826 N N . GLN A 1 105 ? 10.719 16.128 -8.800 1.00 75.69 105 GLN A N 1
ATOM 827 C CA . GLN A 1 105 ? 9.281 16.334 -8.609 1.00 75.69 105 GLN A CA 1
ATOM 828 C C . GLN A 1 105 ? 8.374 15.418 -9.451 1.00 75.69 105 GLN A C 1
ATOM 830 O O . GLN A 1 105 ? 7.286 15.077 -9.005 1.00 75.69 105 GLN A O 1
ATOM 835 N N . THR A 1 106 ? 8.735 15.099 -10.693 1.00 74.06 106 THR A N 1
ATOM 836 C CA . THR A 1 106 ? 7.951 14.203 -11.558 1.00 74.06 106 THR A CA 1
ATOM 837 C C . THR A 1 106 ? 8.132 12.756 -11.130 1.00 74.06 106 THR A C 1
ATOM 839 O O . THR A 1 106 ? 7.144 12.031 -11.083 1.00 74.06 106 THR A O 1
ATOM 842 N N . GLU A 1 107 ? 9.358 12.363 -10.784 1.00 75.69 107 GLU A N 1
ATOM 843 C CA . GLU A 1 107 ? 9.653 11.045 -10.216 1.00 75.69 107 GLU A CA 1
ATOM 844 C C . GLU A 1 107 ? 8.866 10.867 -8.922 1.00 75.69 107 GLU A C 1
ATOM 846 O O . GLU A 1 107 ? 8.013 9.989 -8.841 1.00 75.69 107 GLU A O 1
ATOM 851 N N . ASP A 1 108 ? 8.956 11.844 -8.017 1.00 78.19 108 ASP A N 1
ATOM 852 C CA . ASP A 1 108 ? 8.134 11.916 -6.812 1.00 78.19 108 ASP A CA 1
ATOM 853 C C . ASP A 1 108 ? 6.632 11.778 -7.102 1.00 78.19 108 ASP A C 1
ATOM 855 O O . ASP A 1 108 ? 5.894 11.214 -6.295 1.00 78.19 108 ASP A O 1
ATOM 859 N N . ILE A 1 109 ? 6.125 12.352 -8.201 1.00 84.75 109 ILE A N 1
ATOM 860 C CA . ILE A 1 109 ? 4.704 12.251 -8.563 1.00 84.75 109 ILE A CA 1
ATOM 861 C C . ILE A 1 109 ? 4.361 10.836 -9.027 1.00 84.75 109 ILE A C 1
ATOM 863 O O . ILE A 1 109 ? 3.322 10.325 -8.604 1.00 84.75 109 ILE A O 1
ATOM 867 N N . LEU A 1 110 ? 5.183 10.218 -9.877 1.00 87.31 110 LEU A N 1
ATOM 868 C CA . LEU A 1 110 ? 4.960 8.847 -10.340 1.00 87.31 110 LEU A CA 1
ATOM 869 C C . LEU A 1 110 ? 5.034 7.864 -9.169 1.00 87.31 110 LEU A C 1
ATOM 871 O O . LEU A 1 110 ? 4.116 7.061 -9.009 1.00 87.31 110 LEU A O 1
ATOM 875 N N . GLU A 1 111 ? 6.021 8.021 -8.292 1.00 85.56 111 GLU A N 1
ATOM 876 C CA . GLU A 1 111 ? 6.160 7.247 -7.058 1.00 85.56 111 GLU A CA 1
ATOM 877 C C . GLU A 1 111 ? 4.955 7.429 -6.132 1.00 85.56 111 GLU A C 1
ATOM 879 O O . GLU A 1 111 ? 4.374 6.471 -5.617 1.00 85.56 111 GLU A O 1
ATOM 884 N N . LYS A 1 112 ? 4.489 8.671 -5.942 1.00 82.56 112 LYS A N 1
ATOM 885 C CA . LYS A 1 112 ? 3.272 8.945 -5.158 1.00 82.56 112 LYS A CA 1
ATOM 886 C C . LYS A 1 112 ? 2.040 8.303 -5.787 1.00 82.56 112 LYS A C 1
ATOM 888 O O . LYS A 1 112 ? 1.184 7.801 -5.060 1.00 82.56 112 LYS A O 1
ATOM 893 N N . GLN A 1 113 ? 1.921 8.316 -7.112 1.00 90.00 113 GLN A N 1
ATOM 894 C CA . GLN A 1 113 ? 0.808 7.683 -7.819 1.00 90.00 113 GLN A CA 1
ATOM 895 C C . GLN A 1 113 ? 0.843 6.159 -7.684 1.00 90.00 113 GLN A C 1
ATOM 897 O O . GLN A 1 113 ? -0.197 5.577 -7.372 1.00 90.00 113 GLN A O 1
ATOM 902 N N . ALA A 1 114 ? 2.008 5.532 -7.860 1.00 89.19 114 ALA A N 1
ATOM 903 C CA . ALA A 1 114 ? 2.193 4.094 -7.693 1.00 89.19 114 ALA A CA 1
ATOM 904 C C . ALA A 1 114 ? 1.882 3.664 -6.252 1.00 89.19 114 ALA A C 1
ATOM 906 O O . ALA A 1 114 ? 1.074 2.762 -6.035 1.00 89.19 114 ALA A O 1
ATOM 907 N N . ASN A 1 115 ? 2.382 4.403 -5.257 1.00 84.50 115 ASN A N 1
ATOM 908 C CA . ASN A 1 115 ? 2.072 4.176 -3.844 1.00 84.50 115 ASN A CA 1
ATOM 909 C C . ASN A 1 115 ? 0.575 4.309 -3.521 1.00 84.50 115 ASN A C 1
ATOM 911 O O . ASN A 1 115 ? 0.008 3.474 -2.809 1.00 84.50 115 ASN A O 1
ATOM 915 N N . LEU A 1 116 ? -0.089 5.347 -4.043 1.00 86.31 116 LEU A N 1
ATOM 916 C CA . LEU A 1 116 ? -1.531 5.537 -3.858 1.00 86.31 116 LEU A CA 1
ATOM 917 C C . LEU A 1 116 ? -2.337 4.414 -4.515 1.00 86.31 116 LEU A C 1
ATOM 919 O O . LEU A 1 116 ? -3.287 3.910 -3.909 1.00 86.31 116 LEU A O 1
ATOM 923 N N . PHE A 1 117 ? -1.959 4.014 -5.730 1.00 92.56 117 PHE A N 1
ATOM 924 C CA . PHE A 1 117 ? -2.577 2.894 -6.428 1.00 92.56 117 PHE A CA 1
ATOM 925 C C . PHE A 1 117 ? -2.418 1.607 -5.618 1.00 92.56 117 PHE A C 1
ATOM 927 O O . PHE A 1 117 ? -3.419 0.964 -5.296 1.00 92.56 117 PHE A O 1
ATOM 934 N N . ALA A 1 118 ? -1.190 1.281 -5.211 1.00 91.94 118 ALA A N 1
ATOM 935 C CA . ALA A 1 118 ? -0.878 0.069 -4.470 1.00 91.94 118 ALA A CA 1
ATOM 936 C C . ALA A 1 118 ? -1.638 -0.015 -3.146 1.00 91.94 118 ALA A C 1
ATOM 938 O O . ALA A 1 118 ? -2.241 -1.042 -2.836 1.00 91.94 118 ALA A O 1
ATOM 939 N N . GLY A 1 119 ? -1.705 1.091 -2.399 1.00 89.38 119 GLY A N 1
ATOM 940 C CA . GLY A 1 119 ? -2.477 1.156 -1.160 1.00 89.38 119 GLY A CA 1
ATOM 941 C C . GLY A 1 119 ? -3.968 0.873 -1.372 1.00 89.38 119 GLY A C 1
ATOM 942 O O . GLY A 1 119 ? -4.580 0.154 -0.580 1.00 89.38 119 GLY A O 1
ATOM 943 N N . HIS A 1 120 ? -4.556 1.399 -2.448 1.00 91.31 120 HIS A N 1
ATOM 944 C CA . HIS A 1 120 ? -5.966 1.170 -2.764 1.00 91.31 120 HIS A CA 1
ATOM 945 C C . HIS A 1 120 ? -6.251 -0.216 -3.344 1.00 91.31 120 HIS A C 1
ATOM 947 O O . HIS A 1 120 ? -7.313 -0.769 -3.058 1.00 91.31 120 HIS A O 1
ATOM 953 N N . ALA A 1 121 ? -5.335 -0.777 -4.131 1.00 92.88 121 ALA A N 1
ATOM 954 C CA . ALA A 1 121 ? -5.470 -2.118 -4.685 1.00 92.88 121 ALA A CA 1
ATOM 955 C C . ALA A 1 121 ? -5.301 -3.190 -3.597 1.00 92.88 121 ALA A C 1
ATOM 957 O O . ALA A 1 121 ? -6.115 -4.106 -3.498 1.00 92.88 121 ALA A O 1
ATOM 958 N N . ALA A 1 122 ? -4.305 -3.032 -2.721 1.00 91.06 122 ALA A N 1
ATOM 959 C CA . ALA A 1 122 ? -4.021 -3.980 -1.648 1.00 91.06 122 ALA A CA 1
ATOM 960 C C . ALA A 1 122 ? -5.029 -3.904 -0.485 1.00 91.06 122 ALA A C 1
ATOM 962 O O . ALA A 1 122 ? -5.284 -4.903 0.188 1.00 91.06 122 ALA A O 1
ATOM 963 N N . ALA A 1 123 ? -5.613 -2.729 -0.231 1.00 93.25 123 ALA A N 1
ATOM 964 C CA . ALA A 1 123 ? -6.602 -2.518 0.824 1.00 93.25 123 ALA A CA 1
ATOM 965 C C . ALA A 1 123 ? -7.760 -1.625 0.347 1.00 93.25 123 ALA A C 1
ATOM 967 O O . ALA A 1 123 ? -7.905 -0.479 0.788 1.00 93.25 123 ALA A O 1
ATOM 968 N N . PRO A 1 124 ? -8.640 -2.144 -0.530 1.00 92.62 124 PRO A N 1
ATOM 969 C CA . PRO A 1 124 ? -9.726 -1.354 -1.083 1.00 92.62 124 PRO A CA 1
ATOM 970 C C . PRO A 1 124 ? -10.700 -0.921 0.012 1.00 92.62 124 PRO A C 1
ATOM 972 O O . PRO A 1 124 ? -11.078 -1.698 0.895 1.00 92.62 124 PRO A O 1
ATOM 975 N N . ARG A 1 125 ? -11.153 0.338 -0.065 1.00 94.38 125 ARG A N 1
ATOM 976 C CA . ARG A 1 125 ? -11.923 0.998 1.005 1.00 94.38 125 ARG A CA 1
ATOM 977 C C . ARG A 1 125 ? -13.123 0.181 1.481 1.00 94.38 125 ARG A C 1
ATOM 979 O O . ARG A 1 125 ? -13.331 0.061 2.682 1.00 94.38 125 ARG A O 1
ATOM 986 N N . TRP A 1 126 ? -13.904 -0.392 0.568 1.00 94.25 126 TRP A N 1
ATOM 987 C CA . TRP A 1 126 ? -15.089 -1.179 0.929 1.00 94.25 126 TRP A CA 1
ATOM 988 C C . TRP A 1 126 ? -14.730 -2.419 1.766 1.00 94.25 126 TRP A C 1
ATOM 990 O O . TRP A 1 126 ? -15.468 -2.777 2.686 1.00 94.25 126 TRP A O 1
ATOM 1000 N N . LEU A 1 127 ? -13.580 -3.045 1.495 1.00 94.44 127 LEU A N 1
ATOM 1001 C CA . LEU A 1 127 ? -13.096 -4.215 2.224 1.00 94.44 127 LEU A CA 1
ATOM 1002 C C . LEU A 1 127 ? -12.523 -3.820 3.587 1.00 94.44 127 LEU A C 1
ATOM 1004 O O . LEU A 1 127 ? -12.755 -4.520 4.576 1.00 94.44 127 LEU A O 1
ATOM 1008 N N . VAL A 1 128 ? -11.829 -2.680 3.662 1.00 96.38 128 VAL A N 1
ATOM 1009 C CA . VAL A 1 128 ? -11.384 -2.068 4.925 1.00 96.38 128 VAL A CA 1
ATOM 10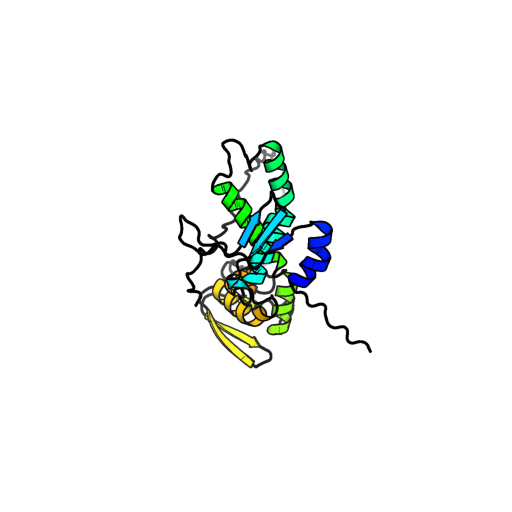10 C C . VAL A 1 128 ?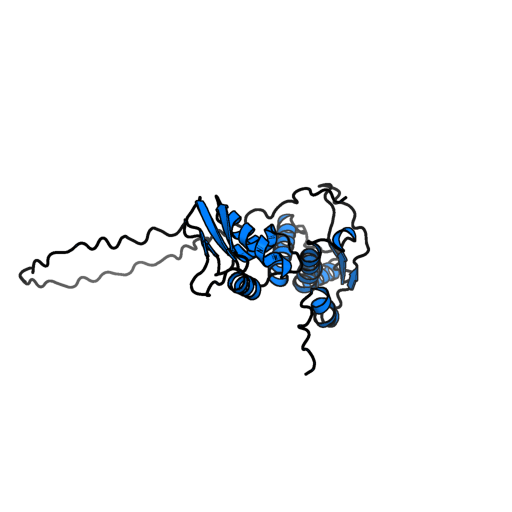 -12.589 -1.755 5.809 1.00 96.38 128 VAL A C 1
ATOM 1012 O O . VAL A 1 128 ? -12.659 -2.238 6.938 1.00 96.38 128 VAL A O 1
ATOM 1015 N N . GLU A 1 129 ? -13.591 -1.050 5.283 1.00 96.56 129 GLU A N 1
ATOM 1016 C CA . GLU A 1 129 ? -14.822 -0.714 6.006 1.00 96.56 129 GLU A CA 1
ATOM 1017 C C . GLU A 1 129 ? -15.560 -1.970 6.491 1.00 96.56 129 GLU A C 1
ATOM 1019 O O . GLU A 1 129 ? -15.888 -2.076 7.676 1.00 96.56 129 GLU A O 1
ATOM 1024 N N . GLY A 1 130 ? -15.766 -2.957 5.612 1.00 95.25 130 GLY A N 1
ATOM 1025 C CA . GLY A 1 130 ? -16.393 -4.229 5.976 1.00 95.25 130 GLY A CA 1
ATOM 1026 C C . GLY A 1 130 ? -15.587 -5.017 7.015 1.00 95.25 130 GLY A C 1
ATOM 1027 O O . GLY A 1 130 ? -16.155 -5.677 7.894 1.00 95.25 130 GLY A O 1
ATOM 1028 N N . SER A 1 131 ? -14.257 -4.922 6.975 1.00 95.44 131 SER A N 1
ATOM 1029 C CA . SER A 1 131 ? -13.383 -5.560 7.958 1.00 95.44 131 SER A CA 1
ATOM 1030 C C . SER A 1 131 ? -13.463 -4.896 9.324 1.00 95.44 131 SER A C 1
ATOM 1032 O O . SER A 1 131 ? -13.615 -5.610 10.314 1.00 95.44 131 SER A O 1
ATOM 1034 N N . ILE A 1 132 ? -13.470 -3.564 9.384 1.00 96.00 132 ILE A N 1
ATOM 1035 C CA . ILE A 1 132 ? -13.685 -2.806 10.623 1.00 96.00 132 ILE A CA 1
ATOM 1036 C C . ILE A 1 132 ? -15.055 -3.156 11.221 1.00 96.00 132 ILE A C 1
ATOM 1038 O O . ILE A 1 132 ? -15.135 -3.553 12.384 1.00 96.00 132 ILE A O 1
ATOM 1042 N N . GLN A 1 133 ? -16.127 -3.108 10.421 1.00 94.62 133 GLN A N 1
ATOM 1043 C CA . GLN A 1 133 ? -17.481 -3.469 10.865 1.00 94.62 133 GLN A CA 1
ATOM 1044 C C . GLN A 1 133 ? -17.529 -4.873 11.476 1.00 94.62 133 GLN A C 1
ATOM 1046 O O . GLN A 1 133 ? -18.023 -5.059 12.588 1.00 94.62 133 GLN A O 1
ATOM 1051 N N . LYS A 1 134 ? -16.966 -5.869 10.782 1.00 93.62 134 LYS A N 1
ATOM 1052 C CA . LYS A 1 134 ? -16.977 -7.267 11.235 1.00 93.62 134 LYS A CA 1
ATOM 1053 C C . LYS A 1 134 ? -16.112 -7.504 12.477 1.00 93.62 134 LYS A C 1
ATOM 1055 O O . LYS A 1 134 ? -16.462 -8.366 13.285 1.00 93.62 134 LYS A O 1
ATOM 1060 N N . THR A 1 135 ? -14.986 -6.803 12.607 1.00 94.50 135 THR A N 1
ATOM 1061 C CA . THR A 1 135 ? -14.040 -6.970 13.722 1.00 94.50 135 THR A CA 1
ATOM 1062 C C . THR A 1 135 ? -14.547 -6.316 15.004 1.00 94.50 135 THR A C 1
ATOM 1064 O O . THR A 1 135 ? -14.470 -6.943 16.059 1.00 94.50 135 THR A O 1
ATOM 1067 N N . PHE A 1 136 ? -15.120 -5.113 14.902 1.00 93.25 136 PHE A N 1
ATOM 1068 C CA . PHE A 1 136 ? -15.565 -4.326 16.059 1.00 93.25 136 PHE A CA 1
ATOM 1069 C C . PHE A 1 136 ? -17.081 -4.359 16.305 1.00 93.25 136 PHE A C 1
ATOM 1071 O O . PHE A 1 136 ? -17.579 -3.693 17.207 1.00 93.25 136 PHE A O 1
ATOM 1078 N N . GLY A 1 137 ? -17.841 -5.102 15.493 1.00 90.56 137 GLY A N 1
ATOM 1079 C CA . GLY A 1 137 ? -19.301 -5.179 15.612 1.00 90.56 137 GLY A CA 1
ATOM 1080 C C . GLY A 1 137 ? -20.011 -3.852 15.327 1.00 90.56 137 GLY A C 1
ATOM 1081 O O . GLY A 1 137 ? -21.102 -3.617 15.842 1.00 90.56 137 GLY A O 1
ATOM 1082 N N . LEU A 1 138 ? -19.393 -2.976 14.534 1.00 91.00 138 LEU A N 1
ATOM 1083 C CA . LEU A 1 138 ? -19.932 -1.655 14.221 1.00 91.00 138 LEU A CA 1
ATOM 1084 C C . LEU A 1 138 ? -20.946 -1.729 13.080 1.00 91.00 138 LEU A C 1
ATOM 1086 O O . LEU A 1 138 ? -20.793 -2.500 12.132 1.00 91.00 138 LEU A O 1
ATOM 1090 N N . SER A 1 139 ? -21.955 -0.860 13.133 1.00 93.00 139 SER A N 1
ATOM 1091 C CA . SER A 1 139 ? -22.818 -0.592 11.982 1.00 93.00 139 SER A CA 1
ATOM 1092 C C . SER A 1 139 ? -22.233 0.537 11.131 1.00 93.00 139 SER A C 1
ATOM 1094 O O . SER A 1 139 ? -21.538 1.412 11.644 1.00 93.00 139 SER A O 1
ATOM 1096 N N . ARG A 1 140 ? -22.578 0.592 9.837 1.00 91.00 140 ARG A N 1
ATOM 1097 C CA . ARG A 1 140 ? -22.168 1.695 8.940 1.00 91.00 140 ARG A CA 1
ATOM 1098 C C . ARG A 1 140 ? -22.587 3.096 9.416 1.00 91.00 140 ARG A C 1
ATOM 1100 O O . ARG A 1 140 ? -22.106 4.091 8.891 1.00 91.00 140 ARG A O 1
ATOM 1107 N N . TRP A 1 141 ? -23.526 3.170 10.359 1.00 92.94 141 TRP A N 1
ATOM 1108 C CA . TRP A 1 141 ? -24.061 4.409 10.927 1.00 92.94 141 TRP A CA 1
ATOM 1109 C C . TRP A 1 141 ? -23.425 4.774 12.271 1.00 92.94 141 TRP A C 1
ATOM 1111 O O . TRP A 1 141 ? -23.722 5.830 12.823 1.00 92.94 141 TRP A O 1
ATOM 1121 N N . GLN A 1 142 ? -22.575 3.901 12.807 1.00 93.75 142 GLN A N 1
ATOM 1122 C CA . GLN A 1 142 ? -21.893 4.070 14.085 1.00 93.75 142 GLN A CA 1
ATOM 1123 C C . GLN A 1 142 ? -20.389 3.867 13.879 1.00 93.75 142 GLN A C 1
ATOM 1125 O O . GLN A 1 142 ? -19.833 2.857 14.313 1.00 93.75 142 GLN A O 1
ATOM 1130 N N . PRO A 1 143 ? -19.734 4.798 13.165 1.00 95.38 143 PRO A N 1
ATOM 1131 C CA . PRO A 1 143 ? -18.292 4.764 13.012 1.00 95.38 143 PRO A CA 1
ATOM 1132 C C . PRO A 1 143 ? -17.610 5.014 14.355 1.00 95.38 143 PRO A C 1
ATOM 1134 O O . PRO A 1 143 ? -18.174 5.635 15.261 1.00 95.38 143 PRO A O 1
ATOM 1137 N N . TYR A 1 144 ? -16.369 4.561 14.454 1.00 94.56 144 TYR A N 1
ATOM 1138 C CA . TYR A 1 144 ? -15.493 4.899 15.557 1.00 94.56 144 TYR A CA 1
ATOM 1139 C C . TYR A 1 144 ? -15.197 6.402 15.534 1.00 94.56 144 TYR A C 1
ATOM 1141 O O . TYR A 1 144 ? -14.982 6.979 14.469 1.00 94.56 144 TYR A O 1
ATOM 1149 N N . GLN A 1 145 ? -15.206 7.048 16.694 1.00 95.56 145 GLN A N 1
ATOM 1150 C CA . GLN A 1 145 ? -15.016 8.492 16.799 1.00 95.56 145 GLN A CA 1
ATOM 1151 C C . GLN A 1 145 ? -13.780 8.772 17.638 1.00 95.56 145 GLN A C 1
ATOM 1153 O O . GLN A 1 145 ? -13.722 8.360 18.794 1.00 95.56 145 GLN A O 1
ATOM 1158 N N . PHE A 1 146 ? -12.809 9.476 17.064 1.00 96.56 146 PHE A N 1
ATOM 1159 C CA . PHE A 1 146 ? -11.716 10.072 17.819 1.00 96.56 146 PHE A CA 1
ATOM 1160 C C . PHE A 1 146 ? -12.155 11.454 18.299 1.00 96.56 146 PHE A C 1
ATOM 1162 O O . PHE A 1 146 ? -12.485 12.320 17.495 1.00 96.56 146 PHE A O 1
ATOM 1169 N N . THR A 1 147 ? -12.192 11.656 19.610 1.00 96.38 147 THR A N 1
ATOM 1170 C CA . THR A 1 147 ? -12.654 12.886 20.270 1.00 96.38 147 THR A CA 1
ATOM 1171 C C . THR A 1 147 ? -11.523 13.632 20.983 1.00 96.38 147 THR A C 1
ATOM 1173 O O . THR A 1 147 ? -11.794 14.475 21.834 1.00 96.38 147 THR A O 1
ATOM 1176 N N . GLY A 1 148 ? -10.266 13.312 20.666 1.00 96.31 148 GLY A N 1
ATOM 1177 C CA . GLY A 1 148 ? -9.065 13.866 21.297 1.00 96.31 148 GLY A CA 1
ATOM 1178 C C . GLY A 1 148 ? -8.281 12.838 22.125 1.00 96.31 148 GLY A C 1
ATOM 1179 O O . GLY A 1 148 ? -8.703 11.682 22.221 1.00 96.31 148 GLY A O 1
ATOM 1180 N N . PRO A 1 149 ? -7.143 13.233 22.719 1.00 97.69 149 PRO A N 1
ATOM 1181 C CA . PRO A 1 149 ? -6.314 12.346 23.532 1.00 97.69 149 PRO A CA 1
ATOM 1182 C C . PRO A 1 149 ? -7.108 11.678 24.660 1.00 97.69 149 PRO A C 1
ATOM 1184 O O . PRO A 1 149 ? -7.860 12.342 25.379 1.00 97.69 149 PRO A O 1
ATOM 1187 N N . GLY A 1 150 ? -6.963 10.364 24.832 1.00 97.38 150 GLY A N 1
ATOM 1188 C CA . GLY A 1 150 ? -7.699 9.659 25.876 1.00 97.38 150 GLY A CA 1
ATOM 1189 C C . GLY A 1 150 ? -7.684 8.141 25.780 1.00 97.38 150 GLY A C 1
ATOM 1190 O O . GLY A 1 150 ? -7.014 7.534 24.948 1.00 97.38 150 GLY A O 1
ATOM 1191 N N . ARG A 1 151 ? -8.452 7.507 26.673 1.00 97.44 151 ARG A N 1
ATOM 1192 C CA . ARG A 1 151 ? -8.613 6.050 26.715 1.00 97.44 151 ARG A CA 1
ATOM 1193 C C . ARG A 1 151 ? -9.762 5.616 25.806 1.00 97.44 151 ARG A C 1
ATOM 1195 O O . ARG A 1 151 ? -10.927 5.881 26.087 1.00 97.44 151 ARG A O 1
ATOM 1202 N N . TYR A 1 152 ? -9.412 4.887 24.761 1.00 96.44 152 TYR A N 1
ATOM 1203 C CA . TYR A 1 152 ? -10.297 4.369 23.730 1.00 96.44 152 TYR A CA 1
ATOM 1204 C C . TYR A 1 152 ? -10.636 2.897 23.969 1.00 96.44 152 TYR A C 1
ATOM 1206 O O . TYR A 1 152 ? -9.807 2.126 24.456 1.00 96.44 152 TYR A O 1
ATOM 1214 N N . THR A 1 153 ? -11.871 2.512 23.639 1.00 94.88 153 THR A N 1
ATOM 1215 C CA . THR A 1 153 ? -12.411 1.168 23.886 1.00 94.88 153 THR A CA 1
ATOM 1216 C C . THR A 1 153 ? -12.593 0.413 22.576 1.00 94.88 153 THR A C 1
ATOM 1218 O O . THR A 1 153 ? -13.421 0.780 21.749 1.00 94.88 153 THR A O 1
ATOM 1221 N N . PHE A 1 154 ? -11.877 -0.695 22.425 1.00 93.19 154 PHE A N 1
ATOM 1222 C CA . PHE A 1 154 ? -11.922 -1.563 21.255 1.00 93.19 154 PHE A CA 1
ATOM 1223 C C . PHE A 1 154 ? -12.699 -2.833 21.607 1.00 93.19 154 PHE A C 1
ATOM 1225 O O . PHE A 1 154 ? -12.166 -3.759 22.222 1.00 93.19 154 PHE A O 1
ATOM 1232 N N . ALA A 1 155 ? -13.986 -2.856 21.255 1.00 90.88 155 ALA A N 1
ATOM 1233 C CA . ALA A 1 155 ? -14.864 -4.001 21.480 1.00 90.88 155 ALA A CA 1
ATOM 1234 C C . ALA A 1 155 ? -14.635 -5.061 20.394 1.00 90.88 155 ALA A C 1
ATOM 1236 O O . ALA A 1 155 ? -15.089 -4.907 19.265 1.00 90.88 155 ALA A O 1
ATOM 1237 N N . LEU A 1 156 ? -13.911 -6.129 20.723 1.00 89.56 156 LEU A N 1
ATOM 1238 C CA . LEU A 1 156 ? -13.645 -7.251 19.824 1.00 89.56 156 LEU A CA 1
ATOM 1239 C C . LEU A 1 156 ? -14.548 -8.430 20.185 1.00 89.56 156 LEU A C 1
ATOM 1241 O O . LEU A 1 156 ? -15.029 -8.555 21.311 1.00 89.56 156 LEU A O 1
ATOM 1245 N N . LYS A 1 157 ? -14.701 -9.380 19.259 1.00 82.50 157 LYS A N 1
ATOM 1246 C CA . LYS A 1 157 ? -15.387 -10.651 19.559 1.00 82.50 157 LYS A CA 1
ATOM 1247 C C . LYS A 1 157 ? -14.727 -11.438 20.697 1.00 82.50 157 LYS A C 1
ATOM 1249 O O . LYS A 1 157 ? -15.415 -12.160 21.407 1.00 82.50 157 LYS A O 1
ATOM 1254 N N . SER A 1 158 ? -13.411 -11.307 20.859 1.00 87.25 158 SER A N 1
ATOM 1255 C CA . SER A 1 158 ? -12.627 -11.963 21.911 1.00 87.25 158 SER A CA 1
ATOM 1256 C C . SER A 1 158 ? -12.664 -11.232 23.257 1.00 87.25 158 SER A C 1
ATOM 1258 O O . SER A 1 158 ? -12.086 -11.723 24.222 1.00 87.25 158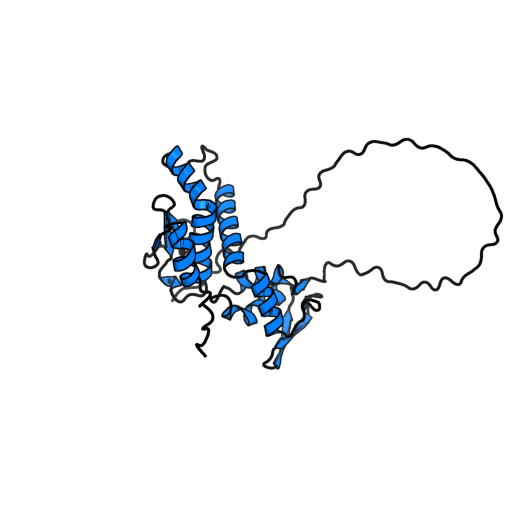 SER A O 1
ATOM 1260 N N . GLY A 1 159 ? -13.303 -10.061 23.330 1.00 90.62 159 GLY A N 1
ATOM 1261 C CA . GLY A 1 159 ? -13.379 -9.239 24.533 1.00 90.62 159 GLY A CA 1
ATOM 1262 C C . GLY A 1 159 ? -13.106 -7.762 24.264 1.00 90.62 159 GLY A C 1
ATOM 1263 O O . GLY A 1 159 ? -12.812 -7.341 23.147 1.00 90.62 159 GLY A O 1
ATOM 1264 N N . THR A 1 160 ? -13.200 -6.962 25.320 1.00 93.88 160 THR A N 1
ATOM 1265 C CA . THR A 1 160 ? -12.985 -5.516 25.250 1.00 93.88 160 THR A CA 1
ATOM 1266 C C . THR A 1 160 ? -11.560 -5.175 25.655 1.00 93.88 160 THR A C 1
ATOM 1268 O O . THR A 1 160 ? -11.121 -5.534 26.748 1.00 93.88 160 THR A O 1
ATOM 1271 N N . LEU A 1 161 ? -10.852 -4.446 24.794 1.00 94.38 161 LEU A N 1
ATOM 1272 C CA . LEU A 1 161 ? -9.527 -3.907 25.082 1.00 94.38 161 LEU A CA 1
ATOM 1273 C C . LEU A 1 161 ? -9.583 -2.391 25.212 1.00 94.38 161 LEU A C 1
ATOM 1275 O O . LEU A 1 161 ? -10.425 -1.727 24.606 1.00 94.38 161 LEU A O 1
ATOM 1279 N N . PHE A 1 162 ? -8.659 -1.845 25.995 1.00 95.75 162 PHE A N 1
ATOM 1280 C CA . PHE A 1 162 ? -8.520 -0.408 26.150 1.00 95.75 162 PHE A CA 1
ATOM 1281 C C . PHE A 1 162 ? -7.112 0.017 25.786 1.00 95.75 162 PHE A C 1
ATOM 1283 O O . PHE A 1 162 ? -6.154 -0.534 26.323 1.00 95.75 162 PHE A O 1
ATOM 1290 N N . HIS A 1 163 ? -7.010 1.039 24.947 1.00 95.75 163 HIS A N 1
ATOM 1291 C CA . HIS A 1 163 ? -5.740 1.668 24.613 1.00 95.75 163 HIS A CA 1
ATOM 1292 C C . HIS A 1 163 ? -5.840 3.155 24.875 1.00 95.75 163 HIS A C 1
ATOM 1294 O O . HIS A 1 163 ? -6.885 3.762 24.650 1.00 95.75 163 HIS A O 1
ATOM 1300 N N . TYR A 1 164 ? -4.762 3.731 25.378 1.00 97.50 164 TYR A N 1
ATOM 1301 C CA . TYR A 1 164 ? -4.616 5.172 25.384 1.00 97.50 164 TYR A CA 1
ATOM 1302 C C . TYR A 1 164 ? -4.102 5.599 24.004 1.00 97.50 164 TYR A C 1
ATOM 1304 O O . TYR A 1 164 ? -3.200 4.949 23.470 1.00 97.50 164 TYR A O 1
ATOM 1312 N N . CYS A 1 165 ? -4.731 6.610 23.408 1.00 97.56 165 CYS A N 1
ATOM 1313 C CA . CYS A 1 165 ? -4.344 7.161 22.112 1.00 97.56 165 CYS A CA 1
ATOM 1314 C C . CYS A 1 165 ? -4.302 8.682 22.212 1.00 97.56 165 CYS A C 1
ATOM 1316 O O . CYS A 1 165 ? -5.286 9.292 22.639 1.00 97.56 165 CYS A O 1
ATOM 1318 N N . ASP A 1 166 ? -3.192 9.273 21.786 1.00 96.88 166 ASP A N 1
ATOM 1319 C CA . ASP A 1 166 ? -2.975 10.719 21.786 1.00 96.88 166 ASP A CA 1
ATOM 1320 C C . ASP A 1 166 ? -3.438 11.374 20.483 1.00 96.88 166 ASP A C 1
ATOM 1322 O O . ASP A 1 166 ? -3.810 12.547 20.469 1.00 96.88 166 ASP A O 1
ATOM 1326 N N . THR A 1 167 ? -3.468 10.621 19.381 1.00 96.75 167 THR A N 1
ATOM 1327 C CA . THR A 1 167 ? -3.784 11.156 18.049 1.00 96.75 167 THR A CA 1
ATOM 1328 C C . THR A 1 167 ? -4.790 10.296 17.283 1.00 96.75 167 THR A C 1
ATOM 1330 O O . THR A 1 167 ? -4.975 9.106 17.558 1.00 96.75 167 THR A O 1
ATOM 1333 N N . PHE A 1 168 ? -5.424 10.894 16.268 1.00 97.00 168 PHE A N 1
ATOM 1334 C CA . PHE A 1 168 ? -6.298 10.181 15.334 1.00 97.00 168 PHE A CA 1
ATOM 1335 C C . PHE A 1 168 ? -5.555 9.055 14.601 1.00 97.00 168 PHE A C 1
ATOM 1337 O O . PHE A 1 168 ? -6.076 7.945 14.460 1.00 97.00 168 PHE A O 1
ATOM 1344 N N . SER A 1 169 ? -4.312 9.319 14.191 1.00 95.94 169 SER A N 1
ATOM 1345 C CA . SER A 1 169 ? -3.454 8.344 13.517 1.00 95.94 169 SER A CA 1
ATOM 1346 C C . SER A 1 169 ? -3.187 7.117 14.387 1.00 95.94 169 SER A C 1
ATOM 1348 O O . SER A 1 169 ? -3.238 5.998 13.885 1.00 95.94 169 SER A O 1
ATOM 1350 N N . GLU A 1 170 ? -2.994 7.287 15.698 1.00 96.81 170 GLU A N 1
ATOM 1351 C CA . GLU A 1 170 ? -2.833 6.153 16.615 1.00 96.81 170 GLU A CA 1
ATOM 1352 C C . GLU A 1 170 ? -4.088 5.285 16.695 1.00 96.81 170 GLU A C 1
ATOM 1354 O O . GLU A 1 170 ? -3.980 4.059 16.664 1.00 96.81 170 GLU A O 1
ATOM 1359 N N . VAL A 1 171 ? -5.285 5.882 16.736 1.00 97.25 171 VAL A N 1
ATOM 1360 C CA . VAL A 1 171 ? -6.535 5.106 16.673 1.00 97.25 171 VAL A CA 1
ATOM 1361 C C . VAL A 1 171 ? -6.600 4.304 15.374 1.00 97.25 171 VAL A C 1
ATOM 1363 O O . VAL A 1 171 ? -6.896 3.107 15.407 1.00 97.25 171 VAL A O 1
ATOM 1366 N N . CYS A 1 172 ? -6.275 4.926 14.239 1.00 97.75 172 CYS A N 1
ATOM 1367 C CA . CYS A 1 172 ? -6.261 4.251 12.942 1.00 97.75 172 CYS A CA 1
ATOM 1368 C C . CYS A 1 172 ? -5.244 3.102 12.903 1.00 97.75 172 CYS A C 1
ATOM 1370 O O . CYS A 1 172 ? -5.572 2.009 12.437 1.00 97.75 172 CYS A O 1
ATOM 1372 N N . LEU A 1 173 ? -4.049 3.309 13.462 1.00 96.12 173 LEU A N 1
ATOM 1373 C CA . LEU A 1 173 ? -3.001 2.297 13.581 1.00 96.12 173 LEU A CA 1
ATOM 1374 C C . LEU A 1 173 ? -3.453 1.111 14.444 1.00 96.12 173 LEU A C 1
ATOM 1376 O O . LEU A 1 173 ? -3.267 -0.044 14.059 1.00 96.12 173 LEU A O 1
ATOM 1380 N N . ARG A 1 174 ? -4.114 1.367 15.581 1.00 96.88 174 ARG A N 1
ATOM 1381 C CA . ARG A 1 174 ? -4.680 0.302 16.428 1.00 96.88 174 ARG A CA 1
ATOM 1382 C C . ARG A 1 174 ? -5.740 -0.502 15.689 1.00 96.88 174 ARG A C 1
ATOM 1384 O O . ARG A 1 174 ? -5.725 -1.725 15.753 1.00 96.88 174 ARG A O 1
ATOM 1391 N N . ILE A 1 175 ? -6.638 0.151 14.958 1.00 96.44 175 ILE A N 1
ATOM 1392 C CA . ILE A 1 175 ? -7.654 -0.539 14.150 1.00 96.44 175 ILE A CA 1
ATOM 1393 C C . ILE A 1 175 ? -6.986 -1.386 13.060 1.00 96.44 175 ILE A C 1
ATOM 1395 O O . ILE A 1 175 ? -7.350 -2.555 12.906 1.00 96.44 175 ILE A O 1
ATOM 1399 N N . ALA A 1 176 ? -5.987 -0.838 12.360 1.00 95.81 176 ALA A N 1
ATOM 1400 C CA . ALA A 1 176 ? -5.211 -1.549 11.346 1.00 95.81 176 ALA A CA 1
ATOM 1401 C C . ALA A 1 176 ? -4.583 -2.836 11.908 1.00 95.81 176 ALA A C 1
ATOM 1403 O O . ALA A 1 176 ? -4.708 -3.893 11.287 1.00 95.81 176 ALA A O 1
ATOM 1404 N N . GLN A 1 177 ? -4.019 -2.792 13.124 1.00 94.38 177 GLN A N 1
ATOM 1405 C CA . GLN A 1 177 ? -3.452 -3.970 13.798 1.00 94.38 177 GLN A CA 1
ATOM 1406 C C . GLN A 1 177 ? -4.442 -5.141 13.902 1.00 94.38 177 GLN A C 1
ATOM 1408 O O . GLN A 1 177 ? -4.055 -6.293 13.707 1.00 94.38 177 GLN A O 1
ATOM 1413 N N . TYR A 1 178 ? -5.726 -4.869 14.147 1.00 94.19 178 TYR A N 1
ATOM 1414 C CA . TYR A 1 178 ? -6.741 -5.916 14.306 1.00 94.19 178 TYR A CA 1
ATOM 1415 C C . TYR A 1 178 ? -7.283 -6.484 12.989 1.00 94.19 178 TYR A C 1
ATOM 1417 O O . TYR A 1 178 ? -7.848 -7.583 12.982 1.00 94.19 178 TYR A O 1
ATOM 1425 N N . ILE A 1 179 ? -7.152 -5.754 11.879 1.00 93.94 179 ILE A N 1
ATOM 1426 C CA . ILE A 1 179 ? -7.709 -6.163 10.579 1.00 93.94 179 ILE A CA 1
ATOM 1427 C C . ILE A 1 179 ? -6.642 -6.584 9.560 1.00 93.94 179 ILE A C 1
ATOM 1429 O O . ILE A 1 179 ? -6.995 -7.195 8.555 1.00 93.94 179 ILE A O 1
ATOM 1433 N N . ARG A 1 180 ? -5.355 -6.324 9.834 1.00 91.19 180 ARG A N 1
ATOM 1434 C CA . ARG A 1 180 ? -4.212 -6.555 8.930 1.00 91.19 180 ARG A CA 1
ATOM 1435 C C . ARG A 1 180 ? -4.153 -7.934 8.295 1.00 91.19 180 ARG A C 1
ATOM 1437 O O . ARG A 1 180 ? -3.853 -8.045 7.113 1.00 91.19 180 ARG A O 1
ATOM 1444 N N . TRP A 1 181 ? -4.448 -8.985 9.054 1.00 88.25 181 TRP A N 1
ATOM 1445 C CA . TRP A 1 181 ? -4.370 -10.365 8.561 1.00 88.25 181 TRP A CA 1
ATOM 1446 C C . TRP A 1 181 ? -5.256 -10.628 7.330 1.00 88.25 181 TRP A C 1
ATOM 1448 O O . TRP A 1 181 ? -5.032 -11.604 6.627 1.00 88.25 181 TRP A O 1
ATOM 1458 N N . ARG A 1 182 ? -6.244 -9.765 7.053 1.00 89.00 182 ARG A N 1
ATOM 1459 C CA . ARG A 1 182 ? -7.114 -9.846 5.869 1.00 89.00 182 ARG A CA 1
ATOM 1460 C C . ARG A 1 182 ? -6.546 -9.198 4.612 1.00 89.00 182 ARG A C 1
ATOM 1462 O O . ARG A 1 182 ? -7.146 -9.341 3.558 1.00 89.00 182 ARG A O 1
ATOM 1469 N N . PHE A 1 183 ? -5.445 -8.468 4.730 1.00 88.00 183 PHE A N 1
ATOM 1470 C CA . PHE A 1 183 ? -4.878 -7.658 3.655 1.00 88.00 183 PHE A CA 1
ATOM 1471 C C . PHE A 1 183 ? -3.461 -8.120 3.332 1.00 88.00 183 PHE A C 1
ATOM 1473 O O . PHE A 1 183 ? -2.543 -7.312 3.318 1.00 88.00 183 PHE A O 1
ATOM 1480 N N . GLY A 1 184 ? -3.249 -9.434 3.189 1.00 74.88 184 GLY A N 1
ATOM 1481 C CA . GLY A 1 184 ? -1.954 -9.977 2.757 1.00 74.88 184 GLY A CA 1
ATOM 1482 C C . GLY A 1 184 ? -0.766 -9.504 3.599 1.00 74.88 184 GLY A C 1
ATOM 1483 O O . GLY A 1 184 ? 0.315 -9.302 3.060 1.00 74.88 184 GLY A O 1
ATOM 1484 N N . GLN A 1 185 ? -0.997 -9.283 4.901 1.00 73.94 185 GLN A N 1
ATOM 1485 C CA . GLN A 1 185 ? -0.019 -8.770 5.859 1.00 73.94 185 GLN A CA 1
ATOM 1486 C C . GLN A 1 185 ? 0.502 -7.345 5.600 1.00 73.94 185 GLN A C 1
ATOM 1488 O O . GLN A 1 185 ? 1.508 -7.021 6.206 1.00 73.94 185 GLN A O 1
ATOM 1493 N N . LEU A 1 186 ? -0.175 -6.476 4.836 1.00 82.56 186 LEU A N 1
ATOM 1494 C CA . LEU A 1 186 ? 0.212 -5.059 4.669 1.00 82.56 186 LEU A CA 1
ATOM 1495 C C . LEU A 1 186 ? 0.758 -4.406 5.954 1.00 82.56 186 LEU A C 1
ATOM 1497 O O . LEU A 1 186 ? 0.254 -4.664 7.054 1.00 82.56 186 LEU A O 1
ATOM 1501 N N . SER A 1 187 ? 1.742 -3.510 5.816 1.00 82.56 187 SER A N 1
ATOM 1502 C CA . SER A 1 187 ? 2.282 -2.770 6.963 1.00 82.56 187 SER A CA 1
ATOM 1503 C C . SER A 1 187 ? 1.173 -2.040 7.729 1.00 82.56 187 SER A C 1
ATOM 1505 O O . SER A 1 187 ? 0.136 -1.653 7.170 1.00 82.56 187 SER A O 1
ATOM 1507 N N . PHE A 1 188 ? 1.362 -1.876 9.042 1.00 86.88 188 PHE A N 1
ATOM 1508 C CA . PHE A 1 188 ? 0.346 -1.232 9.874 1.00 86.88 188 PHE A CA 1
ATOM 1509 C C . PHE A 1 188 ? 0.132 0.217 9.441 1.00 86.88 188 PHE A C 1
ATOM 1511 O O . PHE A 1 188 ? -1.000 0.685 9.440 1.00 86.88 188 PHE A O 1
ATOM 1518 N N . GLU A 1 189 ? 1.204 0.886 9.032 1.00 83.25 189 GLU A N 1
ATOM 1519 C CA . GLU A 1 189 ? 1.245 2.255 8.544 1.00 83.25 189 GLU A CA 1
ATOM 1520 C C . GLU A 1 189 ? 0.399 2.383 7.275 1.00 83.25 189 GLU A C 1
ATOM 1522 O O . GLU A 1 189 ? -0.586 3.124 7.279 1.00 83.25 189 GLU A O 1
ATOM 1527 N N . ALA A 1 190 ? 0.693 1.593 6.234 1.00 82.94 190 ALA A N 1
ATOM 1528 C CA . ALA A 1 190 ? -0.042 1.623 4.968 1.00 82.94 190 ALA A CA 1
ATOM 1529 C C . ALA A 1 190 ? -1.541 1.362 5.179 1.00 82.94 190 ALA A C 1
ATOM 1531 O O . ALA A 1 190 ? -2.399 2.096 4.679 1.00 82.94 190 ALA A O 1
ATOM 1532 N N . LEU A 1 191 ? -1.869 0.354 5.989 1.00 91.94 191 LEU A N 1
ATOM 1533 C CA . LEU A 1 191 ? -3.254 0.026 6.295 1.00 91.94 191 LEU A CA 1
ATOM 1534 C C . LEU A 1 191 ? -3.931 1.093 7.170 1.00 91.94 191 LEU A C 1
ATOM 1536 O O . LEU A 1 191 ? -5.118 1.361 6.990 1.00 91.94 191 LEU A O 1
ATOM 1540 N N . SER A 1 192 ? -3.202 1.742 8.082 1.00 94.00 192 SER A N 1
ATOM 1541 C CA . SER A 1 192 ? -3.735 2.818 8.926 1.00 94.00 192 SER A CA 1
ATOM 1542 C C . SER A 1 192 ? -4.170 4.035 8.111 1.00 94.00 192 SER A C 1
ATOM 1544 O O . SER A 1 192 ? -5.201 4.625 8.428 1.00 94.00 192 SER A O 1
ATOM 1546 N N . TYR A 1 193 ? -3.479 4.357 7.012 1.00 90.69 193 TYR A N 1
ATOM 1547 C CA . TYR A 1 193 ? -3.925 5.404 6.090 1.00 90.69 193 TYR A CA 1
ATOM 1548 C C . TYR A 1 193 ? -5.253 5.036 5.423 1.00 90.69 193 TYR A C 1
ATOM 1550 O O . TYR A 1 193 ? -6.156 5.869 5.339 1.00 90.69 193 TYR A O 1
ATOM 1558 N N . GLN A 1 194 ? -5.426 3.777 5.011 1.00 94.69 194 GLN A N 1
ATOM 1559 C CA . GLN A 1 194 ? -6.701 3.315 4.450 1.00 94.69 194 GLN A CA 1
ATOM 1560 C C . GLN A 1 194 ? -7.823 3.314 5.498 1.00 94.69 194 GLN A C 1
ATOM 1562 O O . GLN A 1 194 ? -8.965 3.655 5.187 1.00 94.69 194 GLN A O 1
ATOM 1567 N N . VAL A 1 195 ? -7.506 2.996 6.758 1.00 96.75 195 VAL A N 1
ATOM 1568 C CA . VAL A 1 195 ? -8.438 3.132 7.887 1.00 96.75 195 VAL A CA 1
ATOM 1569 C C . VAL A 1 195 ? -8.834 4.596 8.098 1.00 96.75 195 VAL A C 1
ATOM 1571 O O . VAL A 1 195 ? -10.026 4.879 8.226 1.00 96.75 195 VAL A O 1
ATOM 1574 N N . ALA A 1 196 ? -7.875 5.521 8.084 1.00 95.75 196 ALA A N 1
ATOM 1575 C CA . ALA A 1 196 ? -8.111 6.957 8.236 1.00 95.75 196 ALA A CA 1
ATOM 1576 C C . ALA A 1 196 ? -8.985 7.530 7.108 1.00 95.75 196 ALA A C 1
ATOM 1578 O O . ALA A 1 196 ? -9.820 8.400 7.341 1.00 95.75 196 ALA A O 1
ATOM 1579 N N . GLN A 1 197 ? -8.833 7.014 5.887 1.00 94.75 197 GLN A N 1
ATOM 1580 C CA . GLN A 1 197 ? -9.667 7.375 4.737 1.00 94.75 197 GLN A CA 1
ATOM 1581 C C . GLN A 1 197 ? -11.016 6.638 4.690 1.00 94.75 197 GLN A C 1
ATOM 1583 O O . GLN A 1 197 ? -11.840 6.904 3.805 1.00 94.75 197 GLN A O 1
ATOM 1588 N N . SER A 1 198 ? -11.241 5.675 5.584 1.00 95.50 198 SER A N 1
ATOM 1589 C CA . SER A 1 198 ? -12.498 4.936 5.658 1.00 95.50 198 SER A CA 1
ATOM 1590 C C . SER A 1 198 ? -13.600 5.799 6.267 1.00 95.50 198 SER A C 1
ATOM 1592 O O . SER A 1 198 ? -13.352 6.721 7.039 1.00 95.50 198 SER A O 1
ATOM 1594 N N . ARG A 1 199 ? -14.862 5.461 5.996 1.00 95.56 199 ARG A N 1
ATOM 1595 C CA . ARG A 1 199 ? -15.999 6.100 6.682 1.00 95.56 199 ARG A CA 1
ATOM 1596 C C . ARG A 1 199 ? -16.278 5.518 8.066 1.00 95.56 199 ARG A C 1
ATOM 1598 O O . ARG A 1 199 ? -17.247 5.920 8.705 1.00 95.56 199 ARG A O 1
ATOM 1605 N N . MET A 1 200 ? -15.471 4.556 8.511 1.00 97.06 200 MET A N 1
ATOM 1606 C CA . MET A 1 200 ? -15.684 3.814 9.752 1.00 97.06 200 MET A CA 1
ATOM 1607 C C . MET A 1 200 ? -14.889 4.366 10.935 1.00 97.06 200 MET A C 1
ATOM 1609 O O . MET A 1 200 ? -15.105 3.902 12.053 1.00 97.06 200 MET A O 1
ATOM 1613 N N . VAL A 1 201 ? -14.015 5.350 10.713 1.00 96.38 201 VAL A N 1
ATOM 1614 C CA . VAL A 1 201 ? -13.264 6.058 11.755 1.00 96.38 201 VAL A CA 1
ATOM 1615 C C . VAL A 1 201 ? -13.296 7.543 11.416 1.00 96.38 201 VAL A C 1
ATOM 1617 O O . VAL A 1 201 ? -12.978 7.925 10.297 1.00 96.38 201 VAL A O 1
ATOM 1620 N N . ILE A 1 202 ? -13.744 8.378 12.348 1.00 96.31 202 ILE A N 1
ATOM 1621 C CA . ILE A 1 202 ? -13.956 9.808 12.117 1.00 96.31 202 ILE A CA 1
ATOM 1622 C C . ILE A 1 202 ? -13.203 10.603 13.173 1.00 96.31 202 ILE A C 1
ATOM 1624 O O . ILE A 1 202 ? -13.363 10.352 14.369 1.00 96.31 202 ILE A O 1
ATOM 1628 N N . ASP A 1 203 ? -12.443 11.598 12.725 1.00 96.31 203 ASP A N 1
ATOM 1629 C CA . ASP A 1 203 ? -11.900 12.628 13.600 1.00 96.31 203 ASP A CA 1
ATOM 1630 C C . ASP A 1 203 ? -12.987 13.663 13.932 1.00 96.31 203 ASP A C 1
ATOM 1632 O O . ASP A 1 203 ? -13.577 14.300 13.053 1.00 96.31 203 ASP A O 1
ATOM 1636 N N . MET A 1 204 ? -13.307 13.784 15.217 1.00 96.00 204 MET A N 1
ATOM 1637 C CA . MET A 1 204 ? -14.293 14.724 15.744 1.00 96.00 204 MET A CA 1
ATOM 1638 C C . MET A 1 204 ? -13.642 15.960 16.373 1.00 96.00 204 MET A C 1
ATOM 1640 O O . MET A 1 204 ? -14.372 16.856 16.792 1.00 96.00 204 MET A O 1
ATOM 1644 N N . THR A 1 205 ? -12.310 16.028 16.452 1.00 92.81 205 THR A N 1
ATOM 1645 C CA . THR A 1 205 ? -11.591 17.125 17.122 1.00 92.81 205 THR A CA 1
ATOM 1646 C C . THR A 1 205 ? -11.691 18.445 16.363 1.00 92.81 205 THR A C 1
ATOM 1648 O O . THR A 1 205 ? -11.792 19.501 16.984 1.00 92.81 205 THR A O 1
ATOM 1651 N N . GLU A 1 206 ? -11.760 18.391 15.033 1.00 80.69 206 GLU A N 1
ATOM 1652 C CA . GLU A 1 206 ? -11.890 19.575 14.175 1.00 80.69 206 GLU A CA 1
ATOM 1653 C C . GLU A 1 206 ? -13.339 20.023 13.960 1.00 80.69 206 GLU A C 1
ATOM 1655 O O . GLU A 1 206 ? -13.590 21.059 13.336 1.00 80.69 206 GLU A O 1
ATOM 1660 N N . ARG A 1 207 ? -14.333 19.266 14.449 1.00 76.38 207 ARG A N 1
ATOM 1661 C CA . ARG A 1 207 ? -15.724 19.678 14.260 1.00 76.38 207 ARG A CA 1
ATOM 1662 C C . ARG A 1 207 ? -15.991 20.913 15.116 1.00 76.38 207 ARG A C 1
ATOM 1664 O O . ARG A 1 207 ? -15.876 20.819 16.340 1.00 76.38 207 ARG A O 1
ATOM 1671 N N . PRO A 1 208 ? -16.399 22.050 14.515 1.00 61.59 208 PRO A N 1
ATOM 1672 C CA . PRO A 1 208 ? -16.820 23.197 15.299 1.00 61.59 208 PRO A CA 1
ATOM 1673 C C . PRO A 1 208 ? -17.916 22.716 16.240 1.00 61.59 208 PRO A C 1
ATOM 1675 O O . PRO A 1 208 ? -18.852 22.039 15.797 1.00 61.59 208 PRO A O 1
ATOM 1678 N N . ALA A 1 209 ? -17.756 23.006 17.536 1.00 59.25 209 ALA A N 1
ATOM 1679 C CA . ALA A 1 209 ? -18.745 22.665 18.544 1.00 59.25 209 ALA A CA 1
ATOM 1680 C C . ALA A 1 209 ? -20.113 23.045 17.982 1.00 59.25 209 ALA A C 1
ATOM 1682 O O . ALA A 1 209 ? -20.309 24.201 17.592 1.00 59.25 209 ALA A O 1
ATOM 1683 N N . ALA A 1 210 ? -21.010 22.058 17.848 1.00 59.91 210 ALA A N 1
ATOM 1684 C CA . ALA A 1 210 ? -22.347 22.308 17.330 1.00 59.91 210 ALA A CA 1
ATOM 1685 C C . ALA A 1 210 ? -22.877 23.538 18.073 1.00 59.91 210 ALA A C 1
ATOM 1687 O O . ALA A 1 210 ? -22.786 23.533 19.308 1.00 59.91 210 ALA A O 1
ATOM 1688 N N . PRO A 1 211 ? -23.316 24.602 17.364 1.00 51.84 211 PRO A N 1
ATOM 1689 C CA . PRO A 1 211 ? -23.738 25.834 18.008 1.00 51.84 211 PRO A CA 1
ATOM 1690 C C . PRO A 1 211 ? -24.721 25.417 19.077 1.00 51.84 211 PRO A C 1
ATOM 1692 O O . PRO A 1 211 ? -25.722 24.764 18.760 1.00 51.84 211 PRO A O 1
ATOM 1695 N N . SER A 1 212 ? -24.342 25.644 20.339 1.00 50.38 212 SER A N 1
ATOM 1696 C CA . SER A 1 212 ? -25.115 25.099 21.435 1.00 50.38 212 SER A CA 1
ATOM 1697 C C . SER A 1 212 ? -26.522 25.616 21.208 1.00 50.38 212 SER A C 1
ATOM 1699 O O . SER A 1 212 ? -26.751 26.819 21.053 1.00 50.38 212 SER A O 1
ATOM 170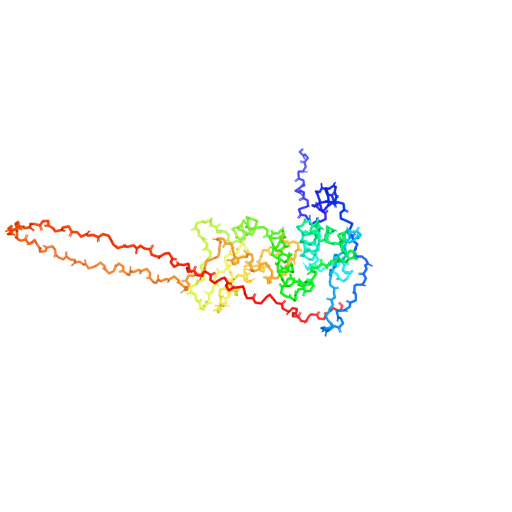1 N N . LEU A 1 213 ? -27.476 24.696 21.094 1.00 51.22 213 LEU A N 1
ATOM 1702 C CA . LEU A 1 213 ? -28.877 25.041 21.220 1.00 51.22 213 LEU A CA 1
ATOM 1703 C C . LEU A 1 213 ? -29.068 25.398 22.697 1.00 51.22 213 LEU A C 1
ATOM 1705 O O . LEU A 1 213 ? -29.747 24.694 23.440 1.00 51.22 213 LEU A O 1
ATOM 1709 N N . LEU A 1 214 ? -28.422 26.484 23.141 1.00 47.44 214 LEU A N 1
ATOM 1710 C CA . LEU A 1 214 ? -28.894 27.327 24.211 1.00 47.44 214 LEU A CA 1
ATOM 1711 C C . LEU A 1 214 ? -30.280 27.736 23.753 1.00 47.44 214 LEU A C 1
ATOM 1713 O O . LEU A 1 214 ? -30.487 28.687 23.005 1.00 47.44 214 LEU A O 1
ATOM 1717 N N . ARG A 1 215 ? -31.214 26.885 24.159 1.00 49.41 215 ARG A N 1
ATOM 1718 C CA . ARG A 1 215 ? -32.641 27.078 24.183 1.00 49.41 215 ARG A CA 1
ATOM 1719 C C . ARG A 1 215 ? -32.849 28.333 25.017 1.00 49.41 215 ARG A C 1
ATOM 1721 O O . ARG A 1 215 ? -33.079 28.264 26.218 1.00 49.41 215 ARG A O 1
ATOM 1728 N N . THR A 1 216 ? -32.685 29.496 24.397 1.00 50.28 216 THR A N 1
ATOM 1729 C CA . THR A 1 216 ? -33.235 30.733 24.911 1.00 50.28 216 THR A CA 1
ATOM 1730 C C . THR A 1 216 ? -34.728 30.481 24.936 1.00 50.28 216 THR A C 1
ATOM 1732 O O . THR A 1 216 ? -35.396 30.467 23.903 1.00 50.28 216 THR A O 1
ATOM 1735 N N . GLU A 1 217 ? -35.248 30.196 26.126 1.00 51.94 217 GLU A N 1
ATOM 1736 C CA . GLU A 1 217 ? -36.659 30.353 26.427 1.00 51.94 217 GLU A CA 1
ATOM 1737 C C . GLU A 1 217 ? -36.998 31.831 26.210 1.00 51.94 217 GLU A C 1
ATOM 1739 O O . GLU A 1 217 ? -37.015 32.649 27.129 1.00 51.94 217 GLU A O 1
ATOM 1744 N N . ALA A 1 218 ? -37.212 32.202 24.950 1.00 53.12 218 ALA A N 1
ATOM 1745 C CA . ALA A 1 218 ? -37.795 33.470 24.587 1.00 53.12 218 ALA A CA 1
ATOM 1746 C C . ALA A 1 218 ? -39.240 33.425 25.084 1.00 53.12 218 ALA A C 1
ATOM 1748 O O . ALA A 1 218 ? -40.142 32.927 24.409 1.00 53.12 218 ALA A O 1
ATOM 1749 N N . LYS A 1 219 ? -39.448 33.916 26.311 1.00 51.25 219 LYS A N 1
ATOM 1750 C CA . LYS A 1 219 ? -40.767 34.295 26.811 1.00 51.25 219 LYS A CA 1
ATOM 1751 C C . LYS A 1 219 ? -41.434 35.141 25.732 1.00 51.25 219 LYS A C 1
ATOM 1753 O O . LYS A 1 219 ? -40.950 36.216 25.382 1.00 51.25 219 LYS A O 1
ATOM 1758 N N . ALA A 1 220 ? -42.527 34.617 25.191 1.00 51.09 220 ALA A N 1
ATOM 1759 C CA . ALA A 1 220 ? -43.338 35.260 24.178 1.00 51.09 220 ALA A CA 1
ATOM 1760 C C . ALA A 1 220 ? -43.969 36.546 24.736 1.00 51.09 220 ALA A C 1
ATOM 1762 O O . ALA A 1 220 ? -45.100 36.540 25.213 1.00 51.09 220 ALA A O 1
ATOM 1763 N N . ASN A 1 221 ? -43.252 37.665 24.652 1.00 52.81 221 ASN A N 1
ATOM 1764 C CA . ASN A 1 221 ? -43.870 38.981 24.708 1.00 52.81 221 ASN A CA 1
ATOM 1765 C C . ASN A 1 221 ? -44.378 39.316 23.306 1.00 52.81 221 ASN A C 1
ATOM 1767 O O . ASN A 1 221 ? -43.599 39.606 22.401 1.00 52.81 221 ASN A O 1
ATOM 1771 N N . LYS A 1 222 ? -45.702 39.241 23.131 1.00 47.84 222 LYS A N 1
ATOM 1772 C CA . LYS A 1 222 ? -46.409 39.729 21.940 1.00 47.84 222 LYS A CA 1
ATOM 1773 C C . LYS A 1 222 ? -46.117 41.224 21.747 1.00 47.84 222 LYS A C 1
ATOM 1775 O O . LYS A 1 222 ? -46.511 42.007 22.612 1.00 47.84 222 LYS A O 1
ATOM 1780 N N . PRO A 1 223 ? -45.527 41.656 20.621 1.00 50.84 223 PRO A N 1
ATOM 1781 C CA . PRO A 1 223 ? -45.514 43.063 20.272 1.00 50.84 223 PRO A CA 1
ATOM 1782 C C . PRO A 1 223 ? -46.849 43.455 19.626 1.00 50.84 223 PRO A C 1
ATOM 1784 O O . PRO A 1 223 ? -47.362 42.798 18.716 1.00 50.84 223 PRO A O 1
ATOM 1787 N N . VAL A 1 224 ? -47.406 44.550 20.134 1.00 53.31 224 VAL A N 1
ATOM 1788 C CA . VAL A 1 224 ? -48.542 45.282 19.572 1.00 53.31 224 VAL A CA 1
ATOM 1789 C C . VAL A 1 224 ? -48.168 45.773 18.170 1.00 53.31 224 VAL A C 1
ATOM 1791 O O . VAL A 1 224 ? -47.150 46.436 17.986 1.00 53.31 224 VAL A O 1
ATOM 1794 N N . ARG A 1 225 ? -48.995 45.441 17.171 1.00 47.00 225 ARG A N 1
ATOM 1795 C CA . ARG A 1 225 ? -48.879 45.971 15.805 1.00 47.00 225 ARG A CA 1
ATOM 1796 C C . ARG A 1 225 ? -49.238 47.456 15.806 1.00 47.00 225 ARG A C 1
ATOM 1798 O O . ARG A 1 225 ? -50.407 47.794 15.962 1.00 47.00 225 ARG A O 1
ATOM 1805 N N . VAL A 1 226 ? -48.264 48.314 15.527 1.00 48.69 226 VAL A N 1
ATOM 1806 C CA . VAL A 1 226 ? -48.515 49.648 14.973 1.00 48.69 226 VAL A CA 1
ATOM 1807 C C . VAL A 1 226 ? -47.923 49.659 13.574 1.00 48.69 226 VAL A C 1
ATOM 1809 O O . VAL A 1 226 ? -46.738 49.403 13.380 1.00 48.69 226 VAL A O 1
ATOM 1812 N N . GLY A 1 227 ? -48.800 49.839 12.591 1.00 51.16 227 GLY A N 1
ATOM 1813 C CA . GLY A 1 227 ? -48.433 49.847 11.188 1.00 51.16 227 GLY A CA 1
ATOM 1814 C C . GLY A 1 227 ? -47.656 51.100 10.818 1.00 51.16 227 GLY A C 1
ATOM 1815 O O . GLY A 1 227 ? -47.966 52.186 11.295 1.00 51.16 227 GLY A O 1
ATOM 1816 N N . GLN A 1 228 ? -46.717 50.945 9.893 1.00 43.72 228 GLN A N 1
ATOM 1817 C CA . GLN A 1 228 ? -46.345 52.007 8.974 1.00 43.72 228 GLN A CA 1
ATOM 1818 C C . GLN A 1 228 ? -45.810 51.393 7.678 1.00 43.72 228 GLN A C 1
ATOM 1820 O O . GLN A 1 228 ? -44.849 50.629 7.648 1.00 43.72 228 GLN A O 1
ATOM 1825 N N . SER A 1 229 ? -46.532 51.722 6.610 1.00 52.38 229 SER A N 1
ATOM 1826 C CA . SER A 1 229 ? -46.097 51.716 5.217 1.00 52.38 229 SER A CA 1
ATOM 1827 C C . SER A 1 229 ? -44.827 52.551 5.071 1.00 52.38 229 SER A C 1
ATOM 1829 O O . SER A 1 229 ? -44.761 53.596 5.708 1.00 52.38 229 SER A O 1
ATOM 1831 N N . VAL A 1 230 ? -43.874 52.128 4.225 1.00 47.78 230 VAL A N 1
ATOM 1832 C CA . VAL A 1 230 ? -43.157 52.991 3.259 1.00 47.78 230 VAL A CA 1
ATOM 1833 C C . VAL A 1 230 ? -42.158 52.177 2.409 1.00 47.78 230 VAL A C 1
ATOM 1835 O O . VAL A 1 230 ? -41.238 51.540 2.903 1.00 47.78 230 VAL A O 1
ATOM 1838 N N . ARG A 1 231 ? -42.414 52.266 1.097 1.00 45.34 231 ARG A N 1
ATOM 1839 C CA . ARG A 1 231 ? -41.540 52.388 -0.092 1.00 45.34 231 ARG A CA 1
ATOM 1840 C C . ARG A 1 231 ? -40.325 51.468 -0.314 1.00 45.34 231 ARG A C 1
ATOM 1842 O O . ARG A 1 231 ? -39.283 51.568 0.318 1.00 45.34 231 ARG A O 1
ATOM 1849 N N . ARG A 1 232 ? -40.474 50.734 -1.426 1.00 49.62 232 ARG A N 1
ATOM 1850 C CA . ARG A 1 232 ? -39.477 50.276 -2.412 1.00 49.62 232 ARG A CA 1
ATOM 1851 C C . ARG A 1 232 ? -38.322 51.267 -2.626 1.00 49.62 232 ARG A C 1
ATOM 1853 O O . ARG A 1 232 ? -38.570 52.427 -2.949 1.00 49.62 232 ARG A O 1
ATOM 1860 N N . VAL A 1 233 ? -37.094 50.753 -2.576 1.00 51.09 233 VAL A N 1
ATOM 1861 C CA . VAL A 1 233 ? -35.911 51.341 -3.218 1.00 51.09 233 VAL A CA 1
ATOM 1862 C C . VAL A 1 233 ? -35.161 50.215 -3.924 1.00 51.09 233 VAL A C 1
ATOM 1864 O O . VAL A 1 233 ? -34.743 49.248 -3.287 1.00 51.09 233 VAL A O 1
ATOM 1867 N N . ASP A 1 234 ? -35.044 50.352 -5.242 1.00 51.00 234 ASP A N 1
ATOM 1868 C CA . ASP A 1 234 ? -34.207 49.537 -6.115 1.00 51.00 234 ASP A CA 1
ATOM 1869 C C . ASP A 1 234 ? -32.737 49.623 -5.695 1.00 51.00 234 ASP A C 1
ATOM 1871 O O . ASP A 1 234 ? -32.218 50.708 -5.415 1.00 51.00 234 ASP A O 1
ATOM 1875 N N . ARG A 1 235 ? -32.040 48.483 -5.695 1.00 46.16 235 ARG A N 1
ATOM 1876 C CA . ARG A 1 235 ? -30.577 48.450 -5.658 1.00 46.16 235 ARG A CA 1
ATOM 1877 C C . ARG A 1 235 ? -30.036 47.531 -6.741 1.00 46.16 235 ARG A C 1
ATOM 1879 O O . ARG A 1 235 ? -30.344 46.347 -6.810 1.00 46.16 235 ARG A O 1
ATOM 1886 N N . SER A 1 236 ? -29.230 48.173 -7.568 1.00 42.62 236 SER A N 1
ATOM 1887 C CA . SER A 1 236 ? -28.362 47.679 -8.618 1.00 42.62 236 SER A CA 1
ATOM 1888 C C . SER A 1 236 ? -27.391 46.597 -8.136 1.00 42.62 236 SER A C 1
ATOM 1890 O O . SER A 1 236 ? -26.835 46.667 -7.040 1.00 42.62 236 SER A O 1
ATOM 1892 N N . HIS A 1 237 ? -27.170 45.612 -9.007 1.00 45.91 237 HIS A N 1
ATOM 1893 C CA . HIS A 1 237 ? -26.159 44.566 -8.878 1.00 45.91 237 HIS A CA 1
ATOM 1894 C C . HIS A 1 237 ? -24.743 45.110 -9.129 1.00 45.91 237 HIS A C 1
ATOM 1896 O O . HIS A 1 237 ? -24.517 45.716 -10.178 1.00 45.91 237 HIS A O 1
ATOM 1902 N N . PRO A 1 238 ? -23.764 44.816 -8.257 1.00 45.19 238 PRO A N 1
ATOM 1903 C CA . PRO A 1 238 ? -22.359 44.787 -8.622 1.00 45.19 238 PRO A CA 1
ATOM 1904 C C . PRO A 1 238 ? -21.893 43.357 -8.940 1.00 45.19 238 PRO A C 1
ATOM 1906 O O . PRO A 1 238 ? -22.364 42.367 -8.381 1.00 45.19 238 PRO A O 1
ATOM 1909 N N . SER A 1 239 ? -20.953 43.300 -9.878 1.00 42.78 239 SER A N 1
ATOM 1910 C CA . SER A 1 239 ? -20.304 42.132 -10.462 1.00 42.78 239 SER A CA 1
ATOM 1911 C C . SER A 1 239 ? -19.554 41.277 -9.437 1.00 42.78 239 SER A C 1
ATOM 1913 O O . SER A 1 239 ? -18.816 41.819 -8.615 1.00 42.78 239 SER A O 1
ATOM 1915 N N . MET A 1 240 ? -19.646 39.949 -9.550 1.00 33.81 240 MET A N 1
ATOM 1916 C CA . MET A 1 240 ? -18.791 39.020 -8.808 1.00 33.81 240 MET A CA 1
ATOM 1917 C C . MET A 1 240 ? -17.581 38.600 -9.649 1.00 33.81 240 MET A C 1
ATOM 1919 O O . MET A 1 240 ? -17.722 37.927 -10.669 1.00 33.81 240 MET A O 1
ATOM 1923 N N . SER A 1 241 ? -16.391 38.995 -9.198 1.00 36.50 241 SER A N 1
ATOM 1924 C CA . SER A 1 241 ? -15.113 38.395 -9.575 1.00 36.50 241 SER A CA 1
ATOM 1925 C C . SER A 1 241 ? -14.970 37.035 -8.884 1.00 36.50 241 SER A C 1
ATOM 1927 O O . SER A 1 241 ? -15.073 36.924 -7.664 1.00 36.50 241 SER A O 1
ATOM 1929 N N . ALA A 1 242 ? -14.734 35.982 -9.666 1.00 35.03 242 ALA A N 1
ATOM 1930 C CA . ALA A 1 242 ? -14.438 34.653 -9.148 1.00 35.03 242 ALA A CA 1
ATOM 1931 C C . ALA A 1 242 ? -12.983 34.605 -8.653 1.00 35.03 242 ALA A C 1
ATOM 1933 O O . ALA A 1 242 ? -12.046 34.506 -9.447 1.00 35.03 242 ALA A O 1
ATOM 1934 N N . SER A 1 243 ? -12.806 34.685 -7.335 1.00 33.62 243 SER A N 1
ATOM 1935 C CA . SER A 1 243 ? -11.573 34.290 -6.655 1.00 33.62 243 SER A CA 1
ATOM 1936 C C . SER A 1 243 ? -11.527 32.760 -6.615 1.00 33.62 243 SER A C 1
ATOM 1938 O O . SER A 1 243 ? -12.431 32.119 -6.083 1.00 33.62 243 SER A O 1
ATOM 1940 N N . ARG A 1 244 ? -10.511 32.161 -7.245 1.00 33.75 244 ARG A N 1
ATOM 1941 C CA . ARG A 1 244 ? -10.207 30.730 -7.128 1.00 33.75 244 ARG A CA 1
ATOM 1942 C C . ARG A 1 244 ? -9.447 30.517 -5.824 1.00 33.75 244 ARG A C 1
ATOM 1944 O O . ARG A 1 244 ? -8.235 30.720 -5.783 1.00 33.75 244 ARG A O 1
ATOM 1951 N N . ASP A 1 245 ? -10.162 30.096 -4.789 1.00 31.30 245 ASP A N 1
ATOM 1952 C CA . ASP A 1 245 ? -9.546 29.609 -3.562 1.00 31.30 245 ASP A CA 1
ATOM 1953 C C . ASP A 1 245 ? -8.901 28.242 -3.803 1.00 31.30 245 ASP A C 1
ATOM 1955 O O . ASP A 1 245 ? -9.511 27.293 -4.304 1.00 31.30 245 ASP A O 1
ATOM 1959 N N . ARG A 1 246 ? -7.610 28.187 -3.472 1.00 35.59 246 ARG A N 1
ATOM 1960 C CA . ARG A 1 246 ? -6.767 26.996 -3.453 1.00 35.59 246 ARG A CA 1
ATOM 1961 C C . ARG A 1 246 ? -7.181 26.124 -2.267 1.00 35.59 246 ARG A C 1
ATOM 1963 O O . ARG A 1 246 ? -6.945 26.498 -1.123 1.00 35.59 246 ARG A O 1
ATOM 1970 N N . LEU A 1 247 ? -7.728 24.942 -2.536 1.00 28.80 247 LEU A N 1
ATOM 1971 C CA . LEU A 1 247 ? -7.727 23.843 -1.571 1.00 28.80 247 LEU A CA 1
ATOM 1972 C C . LEU A 1 247 ? -6.313 23.253 -1.541 1.00 28.80 247 LEU A C 1
ATOM 1974 O O . LEU A 1 247 ? -5.908 22.535 -2.453 1.00 28.80 247 LEU A O 1
ATOM 1978 N N . GLY A 1 248 ? -5.546 23.620 -0.515 1.00 28.14 248 GLY A N 1
ATOM 1979 C CA . GLY A 1 248 ? -4.290 22.965 -0.177 1.00 28.14 248 GLY A CA 1
ATOM 1980 C C . GLY A 1 248 ? -4.578 21.581 0.394 1.00 28.14 248 GLY A C 1
ATOM 1981 O O . GLY A 1 248 ? -5.040 21.463 1.525 1.00 28.14 248 GLY A O 1
ATOM 1982 N N . VAL A 1 249 ? -4.322 20.541 -0.395 1.00 30.11 249 VAL A N 1
ATOM 1983 C CA . VAL A 1 249 ? -4.222 19.169 0.106 1.00 30.11 249 VAL A CA 1
ATOM 1984 C C . VAL A 1 249 ? -2.824 19.029 0.699 1.00 30.11 249 VAL A C 1
ATOM 1986 O O . VAL A 1 249 ? -1.840 18.951 -0.032 1.00 30.11 249 VAL A O 1
ATOM 1989 N N . LEU A 1 250 ? -2.733 19.060 2.028 1.00 27.30 250 LEU A N 1
ATOM 1990 C CA . LEU A 1 250 ? -1.541 18.633 2.753 1.00 27.30 250 LEU A CA 1
ATOM 1991 C C . LEU A 1 250 ? -1.444 17.111 2.612 1.00 27.30 250 LEU A C 1
ATOM 1993 O O . LEU A 1 250 ? -2.155 16.372 3.287 1.00 27.30 250 LEU A O 1
ATOM 1997 N N . VAL A 1 251 ? -0.599 16.656 1.691 1.00 32.06 251 VAL A N 1
ATOM 1998 C CA . VAL A 1 251 ? -0.078 15.287 1.690 1.00 32.06 251 VAL A CA 1
ATOM 1999 C C . VAL A 1 251 ? 1.148 15.315 2.607 1.00 32.06 251 VAL A C 1
ATOM 2001 O O . VAL A 1 251 ? 2.102 16.018 2.269 1.00 32.06 251 VAL A O 1
ATOM 2004 N N . PRO A 1 252 ? 1.140 14.649 3.775 1.00 35.22 252 PRO A N 1
ATOM 2005 C CA . PRO A 1 252 ? 2.351 14.501 4.574 1.00 35.22 252 PRO A CA 1
ATOM 2006 C C . PRO A 1 252 ? 3.372 13.671 3.789 1.00 35.22 252 PRO A C 1
ATOM 2008 O O . PRO A 1 252 ? 2.973 12.752 3.071 1.00 35.22 252 PRO A O 1
ATOM 2011 N N . GLU A 1 253 ? 4.660 13.994 3.928 1.00 32.75 253 GLU A N 1
ATOM 2012 C CA . GLU A 1 253 ? 5.779 13.139 3.511 1.00 32.75 253 GLU A CA 1
ATOM 2013 C C . GLU A 1 253 ? 5.474 11.681 3.876 1.00 32.75 253 GLU A C 1
ATOM 2015 O O . GLU A 1 253 ? 5.273 11.345 5.046 1.00 32.75 253 GLU A O 1
ATOM 2020 N N . LEU A 1 254 ? 5.357 10.833 2.852 1.00 38.69 254 LEU A N 1
ATOM 2021 C CA . LEU A 1 254 ? 5.280 9.393 3.035 1.00 38.69 254 LEU A CA 1
ATOM 2022 C C . LEU A 1 254 ? 6.595 8.944 3.666 1.00 38.69 254 LEU A C 1
ATOM 2024 O O . LEU A 1 254 ? 7.659 9.425 3.287 1.00 38.69 254 LEU A O 1
ATOM 2028 N N . ALA A 1 255 ? 6.476 8.064 4.656 1.00 37.22 255 ALA A N 1
ATOM 2029 C CA . ALA A 1 255 ? 7.573 7.532 5.439 1.00 37.22 255 ALA A CA 1
ATOM 2030 C C . ALA A 1 255 ? 8.769 7.142 4.557 1.00 37.22 255 ALA A C 1
ATOM 2032 O O . ALA A 1 255 ? 8.715 6.152 3.831 1.00 37.22 255 ALA A O 1
ATOM 2033 N N . THR A 1 256 ? 9.857 7.894 4.692 1.00 33.91 256 THR A N 1
ATOM 2034 C CA . THR A 1 256 ? 11.212 7.367 4.573 1.00 33.91 256 THR A CA 1
ATOM 2035 C C . THR A 1 256 ? 11.315 6.207 5.564 1.00 33.91 256 THR A C 1
ATOM 2037 O O . THR A 1 256 ? 11.317 6.405 6.780 1.00 33.91 256 THR A O 1
ATOM 2040 N N . THR A 1 257 ? 11.186 4.990 5.030 1.00 39.28 257 THR A N 1
ATOM 2041 C CA . THR A 1 257 ? 11.950 3.797 5.429 1.00 39.28 257 THR A CA 1
ATOM 2042 C C . THR A 1 257 ? 12.537 3.881 6.839 1.00 39.28 257 THR A C 1
ATOM 2044 O O . THR A 1 257 ? 13.713 4.151 7.064 1.00 39.28 257 THR A O 1
ATOM 2047 N N . ALA A 1 258 ? 11.693 3.605 7.836 1.00 33.84 258 ALA A N 1
ATOM 2048 C CA . ALA A 1 258 ? 12.184 3.248 9.156 1.00 33.84 258 ALA A CA 1
ATOM 2049 C C . ALA A 1 258 ? 13.079 2.008 8.992 1.00 33.84 258 ALA A C 1
ATOM 2051 O O . ALA A 1 258 ? 12.601 0.956 8.565 1.00 33.84 258 ALA A O 1
ATOM 2052 N N . GLY A 1 259 ? 14.375 2.162 9.272 1.00 30.52 259 GLY A N 1
ATOM 2053 C CA . GLY A 1 259 ? 15.370 1.100 9.175 1.00 30.52 259 GLY A CA 1
ATOM 2054 C C . GLY A 1 259 ? 14.961 -0.113 10.005 1.00 30.52 259 GLY A C 1
ATOM 2055 O O . GLY A 1 259 ? 14.996 -0.082 11.235 1.00 30.52 259 GLY A O 1
ATOM 2056 N N . TYR A 1 260 ? 14.563 -1.177 9.316 1.00 37.88 260 TYR A N 1
ATOM 2057 C CA . TYR A 1 260 ? 14.408 -2.505 9.884 1.00 37.88 260 TYR A CA 1
ATOM 2058 C C . TYR A 1 260 ? 15.515 -3.376 9.303 1.00 37.88 260 TYR A C 1
ATOM 2060 O O . TYR A 1 260 ? 15.505 -3.688 8.111 1.00 37.88 260 TYR A O 1
ATOM 2068 N N . ASP A 1 261 ? 16.464 -3.750 10.160 1.00 30.00 261 ASP A N 1
ATOM 2069 C CA . ASP A 1 261 ? 17.485 -4.740 9.838 1.00 30.00 261 ASP A CA 1
ATOM 2070 C C . ASP A 1 261 ? 16.794 -6.053 9.456 1.00 30.00 261 ASP A C 1
ATOM 2072 O O . ASP A 1 261 ? 16.107 -6.683 10.265 1.00 30.00 261 ASP A O 1
ATOM 2076 N N . CYS A 1 262 ? 16.959 -6.447 8.197 1.00 31.42 262 CYS A N 1
ATOM 2077 C CA . CYS A 1 262 ? 16.598 -7.773 7.724 1.00 31.42 262 CYS A CA 1
ATOM 2078 C C . CYS A 1 262 ? 17.729 -8.720 8.151 1.00 31.42 262 CYS A C 1
ATOM 2080 O O . CYS A 1 262 ? 18.808 -8.683 7.564 1.00 31.42 262 CYS A O 1
ATOM 2082 N N . ASN A 1 263 ? 17.492 -9.514 9.198 1.00 33.38 263 ASN A N 1
ATOM 2083 C CA . ASN A 1 263 ? 18.303 -10.692 9.528 1.00 33.38 263 ASN A CA 1
ATOM 2084 C C . ASN A 1 263 ? 17.649 -11.947 8.957 1.00 33.38 263 ASN A C 1
ATOM 2086 O O . ASN A 1 263 ? 16.411 -12.069 9.117 1.00 33.38 263 ASN A O 1
#

pLDDT: mean 78.4, std 22.75, range [27.3, 98.12]

Foldseek 3Di:
DPPPPPPPLAPVSCCVPPQCVPQVQAEAEDDQPAADPPPRHGDAWDADLVVSYIYGYNLCVVPLCVQLRSQLHCVLCRVVNSVVQNVCCVVPVHVQPDVVRPPVVNVVVSSVRSNVRSLCSLCPQVNLLVLLCQFQVDDLVAAAEDQAFAWDWRQGPVGIDIDTDHDLLVVLLVSLVRRCVVRSNHDSNSSSVSSQVHSRYDYPNPPDDDPPCPVPPPPDDDDDDDDDDDDDDDDDDDDDDDDDDDPDDPDDPDDDDPDDDSD